Protein AF-A0A432HZE5-F1 (afdb_monomer_lite)

pLDDT: mean 76.53, std 22.08, range [29.61, 98.38]

Secondary structure (DSSP, 8-state):
-----------------------------------------TTPPPBHHHHHHHHHHHHTTTS---HHHHHHHHHHHHHH--THHHHHHHHHHHHHHHHT------PBPPHHHHHHHHHHHHHHHHTTS---HHHHHHHHHHHHHTT--HHHHHHHHHHHHHHHHHHS-TTTHHHHHHHHHHHHHHHHHHHS----

Structure (mmCIF, N/CA/C/O backbone):
data_AF-A0A432HZE5-F1
#
_entry.id   AF-A0A432HZE5-F1
#
loop_
_atom_site.group_PDB
_atom_site.id
_atom_site.type_symbol
_atom_site.label_atom_id
_atom_site.label_alt_id
_atom_site.label_comp_id
_atom_site.label_asym_id
_atom_site.label_entity_id
_atom_site.label_seq_id
_atom_site.pdbx_PDB_ins_code
_atom_site.Cartn_x
_atom_site.Cartn_y
_atom_site.Cartn_z
_atom_site.occupancy
_atom_site.B_iso_or_equiv
_atom_site.auth_seq_id
_atom_site.auth_comp_id
_atom_site.auth_asym_id
_atom_site.auth_atom_id
_atom_site.pdbx_PDB_model_num
ATOM 1 N N . MET A 1 1 ? 70.247 -26.620 -31.108 1.00 34.78 1 MET A N 1
ATOM 2 C CA . MET A 1 1 ? 70.722 -27.765 -31.918 1.00 34.78 1 MET A CA 1
ATOM 3 C C . MET A 1 1 ? 69.501 -28.670 -32.116 1.00 34.78 1 MET A C 1
ATOM 5 O O . MET A 1 1 ? 68.811 -28.868 -31.129 1.00 34.78 1 MET A O 1
ATOM 9 N N . ALA A 1 2 ? 69.186 -29.001 -33.380 1.00 44.88 2 ALA A N 1
ATOM 10 C CA . ALA A 1 2 ? 67.890 -29.346 -34.041 1.00 44.88 2 ALA A CA 1
ATOM 11 C C . ALA A 1 2 ? 67.086 -30.556 -33.472 1.00 44.88 2 ALA A C 1
ATOM 13 O O . ALA A 1 2 ? 67.594 -31.130 -32.509 1.00 44.88 2 ALA A O 1
ATOM 14 N N . PRO A 1 3 ? 65.938 -31.041 -34.049 1.00 53.19 3 PRO A N 1
ATOM 15 C CA . PRO A 1 3 ? 65.184 -30.717 -35.304 1.00 53.19 3 PRO A CA 1
ATOM 16 C C . PRO A 1 3 ? 63.624 -30.675 -35.113 1.00 53.19 3 PRO A C 1
ATOM 18 O O . PRO A 1 3 ? 63.161 -30.829 -33.994 1.00 53.19 3 PRO A O 1
ATOM 21 N N . GLY A 1 4 ? 62.715 -30.464 -36.081 1.00 40.31 4 GLY A N 1
ATOM 22 C CA . GLY A 1 4 ? 62.754 -30.341 -37.544 1.00 40.31 4 GLY A CA 1
ATOM 23 C C . GLY A 1 4 ? 61.336 -30.294 -38.166 1.00 40.31 4 GLY A C 1
ATOM 24 O O . GLY A 1 4 ? 60.356 -30.197 -37.435 1.00 40.31 4 GLY A O 1
ATOM 25 N N . GLU A 1 5 ? 61.294 -30.439 -39.504 1.00 48.88 5 GLU A N 1
ATOM 26 C CA . GLU A 1 5 ? 60.156 -30.859 -40.366 1.00 48.88 5 GLU A CA 1
ATOM 27 C C . GLU A 1 5 ? 58.999 -29.848 -40.578 1.00 48.88 5 GLU A C 1
ATOM 29 O O . GLU A 1 5 ? 58.500 -29.278 -39.623 1.00 48.88 5 GLU A O 1
ATOM 34 N N . ARG A 1 6 ? 58.441 -29.575 -41.771 1.00 51.22 6 ARG A N 1
ATOM 35 C CA . ARG A 1 6 ? 58.416 -30.217 -43.104 1.00 51.22 6 ARG A CA 1
ATOM 36 C C . ARG A 1 6 ? 57.914 -29.182 -44.140 1.00 51.22 6 ARG A C 1
ATOM 38 O O . ARG A 1 6 ? 56.907 -28.531 -43.881 1.00 51.22 6 ARG A O 1
ATOM 45 N N . ASP A 1 7 ? 58.540 -29.119 -45.315 1.00 46.06 7 ASP A N 1
ATOM 46 C CA . ASP A 1 7 ? 57.974 -28.528 -46.541 1.00 46.06 7 ASP A CA 1
ATOM 47 C C . ASP A 1 7 ? 57.005 -29.517 -47.204 1.00 46.06 7 ASP A C 1
ATOM 49 O O . ASP A 1 7 ? 57.374 -30.688 -47.341 1.00 46.06 7 ASP A O 1
ATOM 53 N N . ARG A 1 8 ? 55.819 -29.060 -47.650 1.00 50.59 8 ARG A N 1
ATOM 54 C CA . ARG A 1 8 ? 55.013 -29.685 -48.726 1.00 50.59 8 ARG A CA 1
ATOM 55 C C . ARG A 1 8 ? 54.116 -28.667 -49.447 1.00 50.59 8 ARG A C 1
ATOM 57 O O . ARG A 1 8 ? 53.140 -28.187 -48.886 1.00 50.59 8 ARG A O 1
ATOM 64 N N . ASP A 1 9 ? 54.516 -28.387 -50.682 1.00 41.78 9 ASP A N 1
ATOM 65 C CA . ASP A 1 9 ? 53.751 -28.411 -51.935 1.00 41.78 9 ASP A CA 1
ATOM 66 C C . ASP A 1 9 ? 52.315 -27.861 -52.051 1.00 41.78 9 ASP A C 1
ATOM 68 O O . ASP A 1 9 ? 51.352 -28.402 -51.517 1.00 41.78 9 ASP A O 1
ATOM 72 N N . SER A 1 10 ? 52.238 -26.904 -52.985 1.00 44.91 10 SER A N 1
ATOM 73 C CA . SER A 1 10 ? 51.433 -26.918 -54.218 1.00 44.91 10 SER A CA 1
ATOM 74 C C . SER A 1 10 ? 49.916 -26.744 -54.125 1.00 44.91 10 SER A C 1
ATOM 76 O O . SER A 1 10 ? 49.151 -27.676 -53.894 1.00 44.91 10 SER A O 1
ATOM 78 N N . CYS A 1 11 ? 49.499 -25.532 -54.492 1.00 39.22 11 CYS A N 1
ATOM 79 C CA . CYS A 1 11 ? 48.200 -25.218 -55.074 1.00 39.22 11 CYS A CA 1
ATOM 80 C C . CYS A 1 11 ? 48.029 -25.948 -56.417 1.00 39.22 11 CYS A C 1
ATOM 82 O O . CYS A 1 11 ? 48.941 -25.864 -57.237 1.00 39.22 11 CYS A O 1
ATOM 84 N N . ASP A 1 12 ? 46.872 -26.568 -56.669 1.00 38.66 12 ASP A N 1
ATOM 85 C CA . ASP A 1 12 ? 46.088 -26.292 -57.881 1.00 38.66 12 ASP A CA 1
ATOM 86 C C . ASP A 1 12 ? 44.643 -26.834 -57.796 1.00 38.66 12 ASP A C 1
ATOM 88 O O . ASP A 1 12 ? 44.397 -27.902 -57.241 1.00 38.66 12 ASP A O 1
ATOM 92 N N . SER A 1 13 ? 43.752 -26.029 -58.382 1.00 44.84 13 SER A N 1
ATOM 93 C CA . SER A 1 13 ? 42.455 -26.290 -59.029 1.00 44.84 13 SER A CA 1
ATOM 94 C C . SER A 1 13 ? 41.329 -27.096 -58.352 1.00 44.84 13 SER A C 1
ATOM 96 O O . SER A 1 13 ? 41.376 -28.317 -58.244 1.00 44.84 13 SER A O 1
ATOM 98 N N . ALA A 1 14 ? 40.207 -26.401 -58.095 1.00 36.81 14 ALA A N 1
ATOM 99 C CA . ALA A 1 14 ? 38.90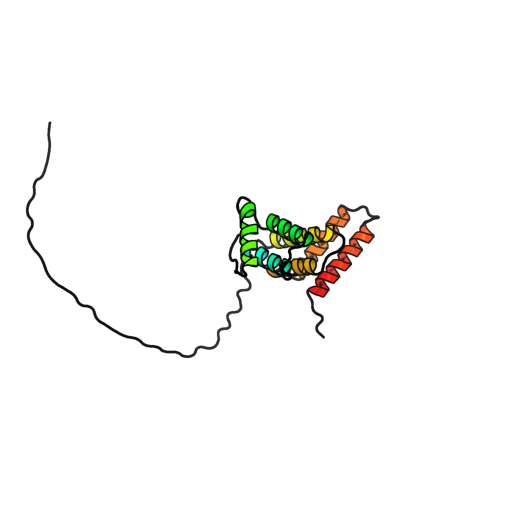4 -26.684 -58.727 1.00 36.81 14 ALA A CA 1
ATOM 100 C C . ALA A 1 14 ? 37.853 -25.591 -58.393 1.00 36.81 14 ALA A C 1
ATOM 102 O O . ALA A 1 14 ? 37.431 -25.462 -57.249 1.00 36.81 14 ALA A O 1
ATOM 103 N N . ASP A 1 15 ? 37.426 -24.846 -59.415 1.00 41.59 15 ASP A N 1
ATOM 104 C CA . ASP A 1 15 ? 36.071 -24.272 -59.586 1.00 41.59 15 ASP A CA 1
ATOM 105 C C . ASP A 1 15 ? 35.318 -25.199 -60.578 1.00 41.59 15 ASP A C 1
ATOM 107 O O . ASP A 1 15 ? 36.006 -26.008 -61.219 1.00 41.59 15 ASP A O 1
ATOM 111 N N . PRO A 1 16 ? 33.993 -25.100 -60.847 1.00 51.06 16 PRO A N 1
ATOM 112 C CA . PRO A 1 16 ? 32.959 -24.168 -60.358 1.00 51.06 16 PRO A CA 1
ATOM 113 C C . PRO A 1 16 ? 31.664 -24.903 -59.896 1.00 51.06 16 PRO A C 1
ATOM 115 O O . PRO A 1 16 ? 31.538 -26.106 -60.084 1.00 51.06 16 PRO A O 1
ATOM 118 N N . ASP A 1 17 ? 30.674 -24.215 -59.316 1.00 40.91 17 ASP A N 1
ATOM 119 C CA . ASP A 1 17 ? 29.376 -24.009 -59.993 1.00 40.91 17 ASP A CA 1
ATOM 120 C C . ASP A 1 17 ? 28.413 -23.147 -59.170 1.00 40.91 17 ASP A C 1
ATOM 122 O O . ASP A 1 17 ? 28.370 -23.175 -57.939 1.00 40.91 17 ASP A O 1
ATOM 126 N N . ALA A 1 18 ? 27.664 -22.342 -59.907 1.00 41.62 18 ALA A N 1
ATOM 127 C CA . ALA A 1 18 ? 26.839 -21.251 -59.440 1.00 41.62 18 ALA A CA 1
ATOM 128 C C . ALA A 1 18 ? 25.365 -21.666 -59.284 1.00 41.62 18 ALA A C 1
ATOM 130 O O . ALA A 1 18 ? 24.829 -22.390 -60.110 1.00 41.62 18 ALA A O 1
ATOM 131 N N . LEU A 1 19 ? 24.733 -21.086 -58.257 1.00 46.09 19 LEU A N 1
ATOM 132 C CA . LEU A 1 19 ? 23.361 -20.559 -58.223 1.00 46.09 19 LEU A CA 1
ATOM 133 C C . LEU A 1 19 ? 22.205 -21.453 -58.712 1.00 46.09 19 LEU A C 1
ATOM 135 O O . LEU A 1 19 ? 21.950 -21.540 -59.907 1.00 46.09 19 LEU A O 1
ATOM 139 N N . GLU A 1 20 ? 21.351 -21.867 -57.771 1.00 43.00 20 GLU A N 1
ATOM 140 C CA . GLU A 1 20 ? 19.900 -21.927 -58.000 1.00 43.00 20 GLU A CA 1
ATOM 141 C C . GLU A 1 20 ? 19.134 -21.409 -56.767 1.00 43.00 20 GLU A C 1
ATOM 143 O O . GLU A 1 20 ? 19.242 -21.952 -55.668 1.00 43.00 20 GLU A O 1
ATOM 148 N N . GLU A 1 21 ? 18.348 -20.346 -56.963 1.00 46.44 21 GLU A N 1
ATOM 149 C CA . GLU A 1 21 ? 17.148 -20.045 -56.169 1.00 46.44 21 GLU A CA 1
ATOM 150 C C . GLU A 1 21 ? 15.929 -20.692 -56.846 1.00 46.44 21 GLU A C 1
ATOM 152 O O . GLU A 1 21 ? 15.920 -20.836 -58.073 1.00 46.44 21 GLU A O 1
ATOM 157 N N . PRO A 1 22 ? 14.842 -20.958 -56.097 1.00 48.59 22 PRO A N 1
ATOM 158 C CA . PRO A 1 22 ? 13.544 -20.522 -56.624 1.00 48.59 22 PRO A CA 1
ATOM 159 C C . PRO A 1 22 ? 12.554 -19.949 -55.581 1.00 48.59 22 PRO A C 1
ATOM 161 O O . PRO A 1 22 ? 12.189 -20.593 -54.604 1.00 48.59 22 PRO A O 1
ATOM 164 N N . ILE A 1 23 ? 12.121 -18.710 -55.843 1.00 38.34 23 ILE A N 1
ATOM 165 C CA . ILE A 1 23 ? 10.750 -18.173 -56.047 1.00 38.34 23 ILE A CA 1
ATOM 166 C C . ILE A 1 23 ? 9.515 -18.902 -55.437 1.00 38.34 23 ILE A C 1
ATOM 168 O O . ILE A 1 23 ? 9.190 -20.016 -55.837 1.00 38.34 23 ILE A O 1
ATOM 172 N N . GLY A 1 24 ? 8.691 -18.115 -54.707 1.00 34.38 24 GLY A N 1
ATOM 173 C CA . GLY A 1 24 ? 7.207 -18.191 -54.598 1.00 34.38 24 GLY A CA 1
ATOM 174 C C . GLY A 1 24 ? 6.662 -18.981 -53.389 1.00 34.38 24 GLY A C 1
ATOM 175 O O . GLY A 1 24 ? 7.244 -19.989 -53.033 1.00 34.38 24 GLY A O 1
ATOM 176 N N . GLN A 1 25 ? 5.559 -18.650 -52.700 1.00 37.50 25 GLN A N 1
ATOM 177 C CA . GLN A 1 25 ? 4.332 -17.921 -53.055 1.00 37.50 25 GLN A CA 1
ATOM 178 C C . GLN A 1 25 ? 3.617 -17.377 -51.789 1.00 37.50 25 GLN A C 1
ATOM 180 O O . GLN A 1 25 ? 3.788 -17.898 -50.689 1.00 37.50 25 GLN A O 1
ATOM 185 N N . ASP A 1 26 ? 2.807 -16.336 -51.992 1.00 41.25 26 ASP A N 1
ATOM 186 C CA . ASP A 1 26 ? 1.792 -15.773 -51.089 1.00 41.25 26 ASP A CA 1
ATOM 187 C C . ASP A 1 26 ? 0.540 -16.667 -51.066 1.00 41.25 26 ASP A C 1
ATOM 189 O O . ASP A 1 26 ? 0.030 -16.982 -52.139 1.00 41.25 26 ASP A O 1
ATOM 193 N N . GLU A 1 27 ? 0.023 -17.024 -49.884 1.00 43.31 27 GLU A N 1
ATOM 194 C CA . GLU A 1 27 ? -1.384 -17.406 -49.706 1.00 43.31 27 GLU A CA 1
ATOM 195 C C . GLU A 1 27 ? -1.929 -16.869 -48.376 1.00 43.31 27 GLU A C 1
ATOM 197 O O . GLU A 1 27 ? -1.507 -17.219 -47.272 1.00 43.31 27 GLU A O 1
ATOM 202 N N . THR A 1 28 ? -2.923 -15.998 -48.516 1.00 38.22 28 THR A N 1
ATOM 203 C CA . THR A 1 28 ? -3.835 -15.572 -47.466 1.00 38.22 28 THR A CA 1
ATOM 204 C C . THR A 1 28 ? -4.987 -16.570 -47.383 1.00 38.22 28 THR A C 1
ATOM 206 O O . THR A 1 28 ? -5.782 -16.668 -48.311 1.00 38.22 28 THR A O 1
ATOM 209 N N . GLU A 1 29 ? -5.174 -17.225 -46.235 1.00 38.28 29 GLU A N 1
ATOM 210 C CA . GLU A 1 29 ? -6.470 -17.809 -45.880 1.00 38.28 29 GLU A CA 1
ATOM 211 C C . GLU A 1 29 ? -6.895 -17.424 -44.462 1.00 38.28 29 GLU A C 1
ATOM 213 O O . GLU A 1 29 ? -6.239 -17.670 -43.452 1.00 38.28 29 GLU A O 1
ATOM 218 N N . LYS A 1 30 ? -8.066 -16.795 -44.418 1.00 40.72 30 LYS A N 1
ATOM 219 C CA . LYS A 1 30 ? -8.817 -16.396 -43.238 1.00 40.72 30 LYS A CA 1
ATOM 220 C C . LYS A 1 30 ? -10.075 -17.254 -43.207 1.00 40.72 30 LYS A C 1
ATOM 222 O O . LYS A 1 30 ? -10.973 -16.972 -43.995 1.00 40.72 30 LYS A O 1
ATOM 227 N N . LYS A 1 31 ? -10.211 -18.190 -42.256 1.00 35.72 31 LYS A N 1
ATOM 228 C CA . LYS A 1 31 ? -11.477 -18.400 -41.518 1.00 35.72 31 LYS A CA 1
ATOM 229 C C . LYS A 1 31 ? -11.433 -19.491 -40.442 1.00 35.72 31 LYS A C 1
ATOM 231 O O . LYS A 1 31 ? -11.186 -20.653 -40.713 1.00 35.72 31 LYS A O 1
ATOM 236 N N . SER A 1 32 ? -11.989 -19.089 -39.298 1.00 34.31 32 SER A N 1
ATOM 237 C CA . SER A 1 32 ? -13.032 -19.823 -38.573 1.00 34.31 32 SER A CA 1
ATOM 238 C C . SER A 1 32 ? -12.613 -21.023 -37.720 1.00 34.31 32 SER A C 1
ATOM 240 O O . SER A 1 32 ? -12.791 -22.173 -38.101 1.00 34.31 32 SER A O 1
ATOM 242 N N . GLY A 1 33 ? -12.275 -20.726 -36.466 1.00 31.30 33 GLY A N 1
ATOM 243 C CA . GLY A 1 33 ? -12.466 -21.635 -35.340 1.00 31.30 33 GLY A CA 1
ATOM 244 C C . GLY A 1 33 ? -12.893 -20.831 -34.117 1.00 31.30 33 GLY A C 1
ATOM 245 O O . GLY A 1 33 ? -12.072 -20.200 -33.465 1.00 31.30 33 GLY A O 1
ATOM 246 N N . ARG A 1 34 ? -14.199 -20.786 -33.847 1.00 33.38 34 ARG A N 1
ATOM 247 C CA . ARG A 1 34 ? -14.761 -20.254 -32.602 1.00 33.38 34 ARG A CA 1
ATOM 248 C C . ARG A 1 34 ? -14.744 -21.378 -31.563 1.00 33.38 34 ARG A C 1
ATOM 250 O O . ARG A 1 34 ? -15.104 -22.500 -31.898 1.00 33.38 34 ARG A O 1
ATOM 257 N N . ALA A 1 35 ? -14.438 -20.993 -30.325 1.00 37.47 35 ALA A N 1
ATOM 258 C CA . ALA A 1 35 ? -14.566 -21.742 -29.074 1.00 37.47 35 ALA A CA 1
ATOM 259 C C . ALA A 1 35 ? -13.435 -22.729 -28.726 1.00 37.47 35 ALA A C 1
ATOM 261 O O . ALA A 1 35 ? -13.540 -23.932 -28.918 1.00 37.47 35 ALA A O 1
ATOM 262 N N . ALA A 1 36 ? -12.436 -22.209 -28.020 1.00 37.12 36 ALA A N 1
ATOM 263 C CA . ALA A 1 36 ? -12.226 -22.649 -26.648 1.00 37.12 36 ALA A CA 1
ATOM 264 C C . ALA A 1 36 ? -12.090 -21.375 -25.812 1.00 37.12 36 ALA A C 1
ATOM 266 O O . ALA A 1 36 ? -11.174 -20.585 -26.030 1.00 37.12 36 ALA A O 1
ATOM 267 N N . GLY A 1 37 ? -13.064 -21.114 -24.940 1.00 35.47 37 GLY A N 1
ATOM 268 C CA . GLY A 1 37 ? -12.849 -20.167 -23.859 1.00 35.47 37 GLY A CA 1
ATOM 269 C C . GLY A 1 37 ? -11.722 -20.734 -23.012 1.00 35.47 37 GLY A C 1
ATOM 270 O O . GLY A 1 37 ? -11.936 -21.716 -22.306 1.00 35.47 37 GLY A O 1
ATOM 271 N N . GLY A 1 38 ? -10.528 -20.163 -23.147 1.00 29.61 38 GLY A N 1
ATOM 272 C CA . GLY A 1 38 ? -9.544 -20.248 -22.086 1.00 29.61 38 GLY A CA 1
ATOM 273 C C . GLY A 1 38 ? -10.166 -19.532 -20.901 1.00 29.61 38 GLY A C 1
ATOM 274 O O . GLY A 1 38 ? -10.455 -18.338 -20.986 1.00 29.61 38 GLY A O 1
ATOM 275 N N . MET A 1 39 ? -10.472 -20.286 -19.849 1.00 42.75 39 MET A N 1
ATOM 276 C CA . MET A 1 39 ? -10.566 -19.704 -18.517 1.00 42.75 39 MET A CA 1
ATOM 277 C C . MET A 1 39 ? -9.312 -18.838 -18.328 1.00 42.75 39 MET A C 1
ATOM 279 O O . MET A 1 39 ? -8.234 -19.310 -18.695 1.00 42.75 39 MET A O 1
ATOM 283 N N . PRO A 1 40 ? -9.427 -17.584 -17.861 1.00 41.22 40 PRO A N 1
ATOM 284 C CA . PRO A 1 40 ? -8.242 -16.875 -17.409 1.00 41.22 40 PRO A CA 1
ATOM 285 C C . PRO A 1 40 ? -7.581 -17.762 -16.353 1.00 41.22 40 PRO A C 1
ATOM 287 O O . PRO A 1 40 ? -8.267 -18.301 -15.484 1.00 41.22 40 PRO A O 1
ATOM 290 N N . ASP A 1 41 ? -6.284 -18.002 -16.505 1.00 42.41 41 ASP A N 1
ATOM 291 C CA . ASP A 1 41 ? -5.506 -18.723 -15.513 1.00 42.41 41 ASP A CA 1
ATOM 292 C C . ASP A 1 41 ? -5.639 -17.958 -14.185 1.00 42.41 41 ASP A C 1
ATOM 294 O O . ASP A 1 41 ? -5.077 -16.877 -14.029 1.00 42.41 41 ASP A O 1
ATOM 298 N N . ASP A 1 42 ? -6.396 -18.499 -13.227 1.00 50.06 42 ASP A N 1
ATOM 299 C CA . ASP A 1 42 ? -6.550 -17.958 -11.865 1.00 50.06 42 ASP A CA 1
ATOM 300 C C . ASP A 1 42 ? -5.247 -18.093 -11.030 1.00 50.06 42 ASP A C 1
ATOM 302 O O . ASP A 1 42 ? -5.281 -18.176 -9.804 1.00 50.06 42 ASP A O 1
ATOM 306 N N . ASP A 1 43 ? -4.081 -18.126 -11.680 1.00 56.91 43 ASP A N 1
ATOM 307 C CA . ASP A 1 43 ? -2.766 -18.364 -11.074 1.00 56.91 43 ASP A CA 1
ATOM 308 C C . ASP A 1 43 ? -1.689 -17.420 -11.645 1.00 56.91 43 ASP A C 1
ATOM 310 O O . ASP A 1 43 ? -0.500 -17.746 -11.704 1.00 56.91 43 ASP A O 1
ATOM 314 N N . GLU A 1 44 ? -2.075 -16.213 -12.075 1.00 72.88 44 GLU A N 1
ATOM 315 C CA . GLU A 1 44 ? -1.081 -15.179 -12.352 1.00 72.88 44 GLU A CA 1
ATOM 316 C C . GLU A 1 44 ? -0.403 -14.761 -11.038 1.00 72.88 44 GLU A C 1
ATOM 318 O O . GLU A 1 44 ? -1.029 -14.311 -10.072 1.00 72.88 44 GLU A O 1
ATOM 323 N N . ALA A 1 45 ? 0.912 -14.971 -10.972 1.00 89.94 45 ALA A N 1
ATOM 324 C CA . ALA A 1 45 ? 1.685 -14.673 -9.782 1.00 89.94 45 ALA A CA 1
ATOM 325 C C . ALA A 1 45 ? 1.613 -13.171 -9.466 1.00 89.94 45 ALA A C 1
ATOM 327 O O . ALA A 1 45 ? 2.039 -12.335 -10.259 1.00 89.94 45 ALA A O 1
ATOM 328 N N . VAL A 1 46 ? 1.140 -12.824 -8.267 1.00 96.19 46 VAL A N 1
ATOM 329 C CA . VAL A 1 46 ? 1.157 -11.434 -7.791 1.00 96.19 46 VAL A CA 1
ATOM 330 C C . VAL A 1 46 ? 2.605 -10.977 -7.649 1.00 96.19 46 VAL A C 1
ATOM 332 O O . VAL A 1 46 ? 3.377 -11.562 -6.881 1.00 96.19 46 VAL A O 1
ATOM 335 N N . THR A 1 47 ? 2.963 -9.915 -8.367 1.00 97.69 47 THR A N 1
ATOM 336 C CA . THR A 1 47 ? 4.315 -9.351 -8.385 1.00 97.69 47 THR A CA 1
ATOM 337 C C . THR A 1 47 ? 4.349 -7.917 -7.862 1.00 97.69 47 THR A C 1
ATOM 339 O O . THR A 1 47 ? 3.362 -7.183 -7.899 1.00 97.69 47 THR A O 1
ATOM 342 N N . SER A 1 48 ? 5.498 -7.511 -7.319 1.00 97.81 48 SER A N 1
ATOM 343 C CA . SER A 1 48 ? 5.636 -6.243 -6.595 1.00 97.81 48 SER A CA 1
ATOM 344 C C . SER A 1 48 ? 5.398 -4.991 -7.439 1.00 97.81 48 SER A C 1
ATOM 346 O O . SER A 1 48 ? 4.809 -4.036 -6.931 1.00 97.81 48 SER A O 1
ATOM 348 N N . ARG A 1 49 ? 5.837 -4.962 -8.705 1.00 98.25 49 ARG A N 1
ATOM 349 C CA . ARG A 1 49 ? 5.771 -3.737 -9.519 1.00 98.25 49 ARG A CA 1
ATOM 350 C C . ARG A 1 49 ? 4.339 -3.423 -9.974 1.00 98.25 49 ARG A C 1
ATOM 352 O O . ARG A 1 49 ? 3.916 -2.297 -9.713 1.00 98.25 49 ARG A O 1
ATOM 359 N N . PRO A 1 50 ? 3.555 -4.377 -10.527 1.00 98.06 50 PRO A N 1
ATOM 360 C CA . PRO A 1 50 ? 2.148 -4.143 -10.856 1.00 98.06 50 PRO A CA 1
ATOM 361 C C . PRO A 1 50 ? 1.304 -3.735 -9.647 1.00 98.06 50 PRO A C 1
ATOM 363 O O . PRO A 1 50 ? 0.480 -2.829 -9.751 1.00 98.06 50 PRO A O 1
ATOM 366 N N . VAL A 1 51 ? 1.541 -4.342 -8.475 1.00 98.38 51 VAL A N 1
ATOM 367 C CA . VAL A 1 51 ? 0.830 -3.971 -7.238 1.00 98.38 51 VAL A CA 1
ATOM 368 C C . VAL A 1 51 ? 1.117 -2.521 -6.856 1.00 98.38 51 VAL A C 1
ATOM 370 O O . VAL A 1 51 ? 0.186 -1.762 -6.587 1.00 98.38 51 VAL A O 1
ATOM 373 N N . PHE A 1 52 ? 2.392 -2.119 -6.843 1.00 98.38 52 PHE A N 1
ATOM 374 C CA . PHE A 1 52 ? 2.759 -0.740 -6.526 1.00 98.38 52 PHE A CA 1
ATOM 375 C C . PHE A 1 52 ? 2.164 0.243 -7.540 1.00 98.38 52 PHE A C 1
ATOM 377 O O . PHE A 1 52 ? 1.548 1.232 -7.147 1.00 98.38 52 PHE A O 1
ATOM 384 N N . HIS A 1 53 ? 2.283 -0.070 -8.832 1.00 98.38 53 HIS A N 1
ATOM 385 C CA . HIS A 1 53 ? 1.737 0.728 -9.926 1.00 98.38 53 HIS A CA 1
ATOM 386 C C . HIS A 1 53 ? 0.223 0.945 -9.780 1.00 98.38 53 HIS A C 1
ATOM 388 O O . HIS A 1 53 ? -0.246 2.083 -9.821 1.00 98.38 53 HIS A O 1
ATOM 394 N N . ALA A 1 54 ? -0.547 -0.127 -9.568 1.00 97.81 54 ALA A N 1
ATOM 395 C CA . ALA A 1 54 ? -2.003 -0.061 -9.450 1.00 97.81 54 ALA A CA 1
ATOM 396 C C . ALA A 1 54 ? -2.451 0.826 -8.278 1.00 97.81 54 ALA A C 1
ATOM 398 O O . ALA A 1 54 ? -3.340 1.663 -8.429 1.00 97.81 54 ALA A O 1
ATOM 399 N N . VAL A 1 55 ? -1.805 0.685 -7.118 1.00 97.75 55 VAL A N 1
ATOM 400 C CA . VAL A 1 55 ? -2.152 1.472 -5.928 1.00 97.75 55 VAL A CA 1
ATOM 401 C C . VAL A 1 55 ? -1.777 2.945 -6.101 1.00 97.75 55 VAL A C 1
ATOM 403 O O . VAL A 1 55 ? -2.590 3.817 -5.799 1.00 97.75 55 VAL A O 1
ATOM 406 N N . VAL A 1 56 ? -0.584 3.238 -6.628 1.00 96.75 56 VAL A N 1
ATOM 407 C CA . VAL A 1 56 ? -0.139 4.621 -6.877 1.00 96.75 56 VAL A CA 1
ATOM 408 C C . VAL A 1 56 ? -0.995 5.301 -7.948 1.00 96.75 56 VAL A C 1
ATOM 410 O O . VAL A 1 56 ? -1.271 6.488 -7.829 1.00 96.75 56 VAL A O 1
ATOM 413 N N . THR A 1 57 ? -1.486 4.556 -8.943 1.00 96.56 57 THR A N 1
ATOM 414 C CA . THR A 1 57 ? -2.432 5.077 -9.946 1.00 96.56 57 THR A CA 1
ATOM 415 C C . THR A 1 57 ? -3.717 5.593 -9.295 1.00 96.56 57 THR A C 1
ATOM 417 O O . THR A 1 57 ? -4.200 6.662 -9.654 1.00 96.56 57 THR A O 1
ATOM 420 N N . VAL A 1 58 ? -4.260 4.868 -8.312 1.00 95.19 58 VAL A N 1
ATOM 421 C CA . VAL A 1 58 ? -5.466 5.302 -7.586 1.00 95.19 58 VAL A CA 1
ATOM 422 C C . VAL A 1 58 ? -5.191 6.537 -6.729 1.00 95.19 58 VAL A C 1
ATOM 424 O O . VAL A 1 58 ? -5.974 7.483 -6.770 1.00 95.19 58 VAL A O 1
ATOM 427 N N . MET A 1 59 ? -4.056 6.562 -6.027 1.00 93.88 59 MET A N 1
ATOM 428 C CA . MET A 1 59 ? -3.619 7.715 -5.223 1.00 93.88 59 MET A CA 1
ATOM 429 C C . MET A 1 59 ? -3.297 8.973 -6.045 1.00 93.88 59 MET A C 1
ATOM 431 O O . MET A 1 59 ? -3.138 10.042 -5.482 1.00 93.88 59 MET A O 1
ATOM 435 N N . LEU A 1 60 ? -3.114 8.850 -7.361 1.00 93.12 60 LEU A N 1
ATOM 436 C CA . LEU A 1 60 ? -2.829 9.972 -8.263 1.00 93.12 60 LEU A CA 1
ATOM 437 C C . LEU A 1 60 ? -4.020 10.322 -9.157 1.00 93.12 60 LEU A C 1
ATOM 439 O O . LEU A 1 60 ? -3.863 11.065 -10.125 1.00 93.12 60 LEU A O 1
ATOM 443 N N . SER A 1 61 ? -5.201 9.772 -8.877 1.00 89.88 61 SER A N 1
ATOM 444 C CA . SER A 1 61 ? -6.353 9.889 -9.774 1.00 89.88 61 SER A CA 1
ATOM 445 C C . SER A 1 61 ? -6.839 11.331 -9.982 1.00 89.88 61 SER A C 1
ATOM 447 O O . SER A 1 61 ? -7.375 11.640 -11.048 1.00 89.88 61 SER A O 1
ATOM 449 N N . ASP A 1 62 ? -6.608 12.221 -9.017 1.00 87.44 62 ASP A N 1
ATOM 450 C CA . ASP A 1 62 ? -6.913 13.654 -9.098 1.00 87.44 62 ASP A CA 1
ATOM 451 C C . ASP A 1 62 ? -5.733 14.515 -9.604 1.00 87.44 62 ASP A C 1
ATOM 453 O O . ASP A 1 62 ? -5.894 15.714 -9.846 1.00 87.44 62 ASP A O 1
ATOM 457 N N . GLY A 1 63 ? -4.569 13.898 -9.830 1.00 87.31 63 GLY A N 1
ATOM 458 C CA . GLY A 1 63 ? -3.338 14.537 -10.288 1.00 87.31 63 GLY A CA 1
ATOM 459 C C . GLY A 1 63 ? -2.435 15.098 -9.184 1.00 87.31 63 GLY A C 1
ATOM 460 O O . GLY A 1 63 ? -1.350 15.589 -9.511 1.00 87.31 63 GLY A O 1
ATOM 461 N N . GLU A 1 64 ? -2.813 15.017 -7.903 1.00 88.38 64 GLU A N 1
ATOM 462 C CA . GLU A 1 64 ? -2.027 15.549 -6.784 1.00 88.38 64 GLU A CA 1
ATOM 463 C C . GLU A 1 64 ? -1.806 14.510 -5.676 1.00 88.38 64 GLU A C 1
ATOM 465 O O . GLU A 1 64 ? -2.713 14.154 -4.944 1.00 88.38 64 GLU A O 1
ATOM 470 N N . LEU A 1 65 ? -0.551 14.098 -5.450 1.00 88.00 65 LEU A N 1
ATOM 471 C CA . LEU A 1 65 ? -0.231 13.219 -4.320 1.00 88.00 65 LEU A CA 1
ATOM 472 C C . LEU A 1 65 ? -0.182 14.009 -3.004 1.00 88.00 65 LEU A C 1
ATOM 474 O O . LEU A 1 65 ? 0.832 14.662 -2.690 1.00 88.00 65 LEU A O 1
ATOM 478 N N . THR A 1 66 ? -1.246 13.907 -2.215 1.00 90.19 66 THR A N 1
ATOM 479 C CA . THR A 1 66 ? -1.348 14.513 -0.886 1.00 90.19 66 THR A CA 1
ATOM 480 C C . THR A 1 66 ? -0.273 13.974 0.068 1.00 90.19 66 THR A C 1
ATOM 482 O O . THR A 1 66 ? 0.415 12.981 -0.186 1.00 90.19 66 THR A O 1
ATOM 485 N N . MET A 1 67 ? -0.093 14.631 1.218 1.00 89.69 67 MET A N 1
ATOM 486 C CA . MET A 1 67 ? 0.850 14.157 2.244 1.00 89.69 67 MET A CA 1
ATOM 487 C C . MET A 1 67 ? 0.478 12.771 2.791 1.00 89.69 67 MET A C 1
ATOM 489 O O . MET A 1 67 ? 1.365 11.980 3.118 1.00 89.69 67 MET A O 1
ATOM 493 N N . GLU A 1 68 ? -0.820 12.485 2.866 1.00 88.94 68 GLU A N 1
ATOM 494 C CA . GLU A 1 68 ? -1.374 11.227 3.363 1.00 88.94 68 GLU A CA 1
ATOM 495 C C . GLU A 1 68 ? -1.114 10.086 2.374 1.00 88.94 68 GLU A C 1
ATOM 497 O O . GLU A 1 68 ? -0.526 9.063 2.734 1.00 88.94 68 GLU A O 1
ATOM 502 N N . GLU A 1 69 ? -1.409 10.304 1.094 1.00 91.75 69 GLU A N 1
ATOM 503 C CA . GLU A 1 69 ? -1.128 9.332 0.033 1.00 91.75 69 GLU A CA 1
ATOM 504 C C . GLU A 1 69 ? 0.368 9.120 -0.157 1.00 91.75 69 GLU A C 1
ATOM 506 O O . GLU A 1 69 ? 0.826 7.989 -0.300 1.00 91.75 69 GLU A O 1
ATOM 511 N N . ARG A 1 70 ? 1.173 10.185 -0.060 1.00 92.31 70 ARG A N 1
ATOM 512 C CA . ARG A 1 70 ? 2.633 10.072 -0.096 1.00 92.31 70 ARG A CA 1
ATOM 513 C C . ARG A 1 70 ? 3.151 9.184 1.030 1.00 92.31 70 ARG A C 1
ATOM 515 O O . ARG A 1 70 ? 4.045 8.374 0.789 1.00 92.31 70 ARG A O 1
ATOM 522 N N . ARG A 1 71 ? 2.599 9.295 2.246 1.00 93.12 71 ARG A N 1
ATOM 523 C CA . ARG A 1 71 ? 2.951 8.394 3.356 1.00 93.12 71 ARG A CA 1
ATOM 524 C C . ARG A 1 71 ? 2.616 6.948 2.998 1.00 93.12 71 ARG A C 1
ATOM 526 O O . ARG A 1 71 ? 3.463 6.078 3.201 1.00 93.12 71 ARG A O 1
ATOM 533 N N . LEU A 1 72 ? 1.417 6.691 2.477 1.00 94.25 72 LEU A N 1
ATOM 534 C CA . LEU A 1 72 ? 1.004 5.343 2.087 1.00 94.25 72 LEU A CA 1
ATOM 535 C C . LEU A 1 72 ? 1.870 4.785 0.949 1.00 94.25 72 LEU A C 1
ATOM 537 O O . LEU A 1 72 ? 2.313 3.644 1.047 1.00 94.25 72 LEU A O 1
ATOM 541 N N . ALA A 1 73 ? 2.200 5.578 -0.069 1.00 95.44 73 ALA A N 1
ATOM 542 C CA . ALA A 1 73 ? 3.087 5.176 -1.157 1.00 95.44 73 ALA A CA 1
ATOM 543 C C . ALA A 1 73 ? 4.499 4.837 -0.648 1.00 95.44 73 ALA A C 1
ATOM 545 O O . ALA A 1 73 ? 5.032 3.776 -0.964 1.00 95.44 73 ALA A O 1
ATOM 546 N N . ILE A 1 74 ? 5.088 5.677 0.212 1.00 95.38 74 ILE A N 1
ATOM 547 C CA . ILE A 1 74 ? 6.395 5.400 0.837 1.00 95.38 74 ILE A CA 1
ATOM 548 C C . ILE A 1 74 ? 6.331 4.107 1.658 1.00 95.38 74 ILE A C 1
ATOM 550 O O . ILE A 1 74 ? 7.219 3.256 1.557 1.00 95.38 74 ILE A O 1
ATOM 554 N N . LYS A 1 75 ? 5.271 3.934 2.458 1.00 96.56 75 LYS A N 1
ATOM 555 C CA . LYS A 1 75 ? 5.079 2.726 3.260 1.00 96.56 75 LYS A CA 1
ATOM 556 C C . LYS A 1 75 ? 4.976 1.492 2.371 1.00 96.56 75 LYS A C 1
ATOM 558 O O . LYS A 1 75 ? 5.701 0.530 2.612 1.00 96.56 75 LYS A O 1
ATOM 563 N N . LEU A 1 76 ? 4.136 1.525 1.341 1.00 98.06 76 LEU A N 1
ATOM 564 C CA . LEU A 1 76 ? 3.945 0.408 0.423 1.00 98.06 76 LEU A CA 1
ATOM 565 C C . LEU A 1 76 ? 5.245 0.059 -0.307 1.00 98.06 76 LEU A C 1
ATOM 567 O O . LEU A 1 76 ? 5.610 -1.112 -0.369 1.00 98.06 76 LEU A O 1
ATOM 571 N N . GLY A 1 77 ? 5.989 1.066 -0.773 1.00 97.69 77 GLY A N 1
ATOM 572 C CA . GLY A 1 77 ? 7.294 0.876 -1.402 1.00 97.69 77 GLY A CA 1
ATOM 573 C C . GLY A 1 77 ? 8.268 0.145 -0.476 1.00 97.69 77 GLY A C 1
ATOM 574 O O . GLY A 1 77 ? 8.863 -0.853 -0.872 1.00 97.69 77 GLY A O 1
ATOM 575 N N . SER A 1 78 ? 8.337 0.550 0.797 1.00 97.12 78 SER A N 1
ATOM 576 C CA . SER A 1 78 ? 9.188 -0.111 1.803 1.00 97.12 78 SER A CA 1
ATOM 577 C C . SER A 1 78 ? 8.806 -1.562 2.123 1.00 97.12 78 SER A C 1
ATOM 579 O O . SER A 1 78 ? 9.620 -2.311 2.657 1.00 97.12 78 SER A O 1
ATOM 581 N N . LEU A 1 79 ? 7.566 -1.960 1.829 1.00 97.75 79 LEU A N 1
ATOM 582 C CA . LEU A 1 79 ? 7.071 -3.323 2.034 1.00 97.75 79 LEU A CA 1
ATOM 583 C C . LEU A 1 79 ? 7.272 -4.199 0.788 1.00 97.75 79 LEU A C 1
ATOM 585 O O . LEU A 1 79 ? 7.553 -5.396 0.892 1.00 97.75 79 LEU A O 1
ATOM 589 N N . LEU A 1 80 ? 7.142 -3.605 -0.397 1.00 97.69 80 LEU A N 1
ATOM 590 C CA . LEU A 1 80 ? 7.245 -4.304 -1.673 1.00 97.69 80 LEU A CA 1
ATOM 591 C C . LEU A 1 80 ? 8.685 -4.455 -2.166 1.00 97.69 80 LEU A C 1
ATOM 593 O O . LEU A 1 80 ? 8.985 -5.474 -2.786 1.00 97.69 80 LEU A O 1
ATOM 597 N N . PHE A 1 81 ? 9.579 -3.515 -1.870 1.00 97.56 81 PHE A N 1
ATOM 598 C CA . PHE A 1 81 ? 10.944 -3.494 -2.403 1.00 97.56 81 PHE A CA 1
ATOM 599 C C . PHE A 1 81 ? 11.991 -3.609 -1.289 1.00 97.56 81 PHE A C 1
ATOM 601 O O . PHE A 1 81 ? 11.754 -3.219 -0.145 1.00 97.56 81 PHE A O 1
ATOM 608 N N . LYS A 1 82 ? 13.145 -4.206 -1.606 1.00 92.69 82 LYS A N 1
ATOM 609 C CA . LYS A 1 82 ? 14.234 -4.500 -0.657 1.00 92.69 82 LYS A CA 1
ATOM 610 C C . LYS A 1 82 ? 15.578 -4.242 -1.343 1.00 92.69 82 LYS A C 1
ATOM 612 O O . LYS A 1 82 ? 15.687 -4.449 -2.545 1.00 92.69 82 LYS A O 1
ATOM 617 N N . GLY A 1 83 ? 16.603 -3.858 -0.581 1.00 93.94 83 GLY A N 1
ATOM 618 C CA . GLY A 1 83 ? 17.937 -3.590 -1.138 1.00 93.94 83 GLY A CA 1
ATOM 619 C C . GLY A 1 83 ? 17.915 -2.465 -2.177 1.00 93.94 83 GLY A C 1
ATOM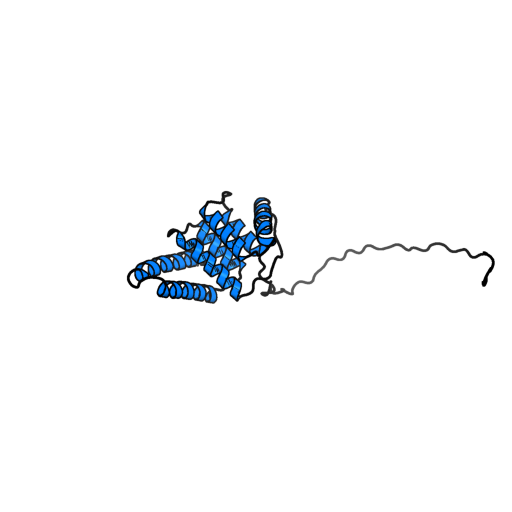 620 O O . GLY A 1 83 ? 17.161 -1.511 -2.013 1.00 93.94 83 GLY A O 1
ATOM 621 N N . ASP A 1 84 ? 18.701 -2.609 -3.244 1.00 90.38 84 ASP A N 1
ATOM 622 C CA . ASP A 1 84 ? 18.862 -1.591 -4.295 1.00 90.38 84 ASP A CA 1
ATOM 623 C C . ASP A 1 84 ? 17.544 -1.251 -5.024 1.00 90.38 84 ASP A C 1
ATOM 625 O O . ASP A 1 84 ? 17.347 -0.118 -5.478 1.00 90.38 84 ASP A O 1
ATOM 629 N N . ASP A 1 85 ? 16.602 -2.199 -5.085 1.00 92.88 85 ASP A N 1
ATOM 630 C CA . ASP A 1 85 ? 15.279 -1.976 -5.677 1.00 92.88 85 ASP A CA 1
ATOM 631 C C . ASP A 1 85 ? 14.485 -0.926 -4.888 1.00 92.88 85 ASP A C 1
ATOM 633 O O . ASP A 1 85 ? 13.726 -0.159 -5.473 1.00 92.88 85 ASP A O 1
ATOM 637 N N . LEU A 1 86 ? 14.658 -0.848 -3.561 1.00 93.38 86 LEU A N 1
ATOM 638 C CA . LEU A 1 86 ? 13.923 0.104 -2.720 1.00 93.38 86 LEU A CA 1
ATOM 639 C C . LEU A 1 86 ? 14.261 1.562 -3.058 1.00 93.38 86 LEU A C 1
ATOM 641 O O . LEU A 1 86 ? 13.391 2.429 -2.974 1.00 93.38 86 LEU A O 1
ATOM 645 N N . ASP A 1 87 ? 15.501 1.821 -3.468 1.00 90.88 87 ASP A N 1
ATOM 646 C CA . ASP A 1 87 ? 15.980 3.166 -3.786 1.00 90.88 87 ASP A CA 1
ATOM 647 C C . ASP A 1 87 ? 15.629 3.599 -5.221 1.00 90.88 87 ASP A C 1
ATOM 649 O O . ASP A 1 87 ? 15.689 4.788 -5.546 1.00 90.88 87 ASP A O 1
ATOM 653 N N . THR A 1 88 ? 15.259 2.654 -6.092 1.00 93.94 88 THR A N 1
ATOM 654 C CA . THR A 1 88 ? 15.116 2.889 -7.538 1.00 93.94 88 THR A CA 1
ATOM 655 C C . THR A 1 88 ? 13.713 2.596 -8.070 1.00 93.94 88 THR A C 1
ATOM 657 O O . THR A 1 88 ? 13.116 3.465 -8.713 1.00 93.94 88 THR A O 1
ATOM 660 N N . GLU A 1 89 ? 13.146 1.424 -7.776 1.00 96.88 89 GLU A N 1
ATOM 661 C CA . GLU A 1 89 ? 11.867 0.965 -8.333 1.00 96.88 89 GLU A CA 1
ATOM 662 C C . GLU A 1 89 ? 10.686 1.885 -7.987 1.00 96.88 89 GLU A C 1
ATOM 664 O O . GLU A 1 89 ? 9.971 2.267 -8.915 1.00 96.88 89 GLU A O 1
ATOM 669 N N . PRO A 1 90 ? 10.473 2.342 -6.731 1.00 96.56 90 PRO A N 1
ATOM 670 C CA . PRO A 1 90 ? 9.327 3.197 -6.418 1.00 96.56 90 PRO A CA 1
ATOM 671 C C . PRO A 1 90 ? 9.266 4.467 -7.270 1.00 96.56 90 PRO A C 1
ATOM 673 O O . PRO A 1 90 ? 8.191 4.865 -7.716 1.00 96.56 90 PRO A O 1
ATOM 676 N N . LYS A 1 91 ? 10.422 5.091 -7.529 1.00 95.44 91 LYS A N 1
ATOM 677 C CA . LYS A 1 91 ? 10.498 6.295 -8.358 1.00 95.44 91 LYS A CA 1
ATOM 678 C C . LYS A 1 91 ? 10.240 5.975 -9.830 1.00 95.44 91 LYS A C 1
ATOM 680 O O . LYS A 1 91 ? 9.485 6.698 -10.467 1.00 95.44 91 LYS A O 1
ATOM 685 N N . LEU A 1 92 ? 10.846 4.913 -10.362 1.00 97.06 92 LEU A N 1
ATOM 686 C CA . LEU A 1 92 ? 10.650 4.510 -11.759 1.00 97.06 92 LEU A CA 1
ATOM 687 C C . LEU A 1 92 ? 9.185 4.172 -12.049 1.00 97.06 92 LEU A C 1
ATOM 689 O O . LEU A 1 92 ? 8.648 4.578 -13.074 1.00 97.06 92 LEU A O 1
ATOM 693 N N . ILE A 1 93 ? 8.530 3.471 -11.125 1.00 97.88 93 ILE A N 1
ATOM 694 C CA . ILE A 1 93 ? 7.118 3.114 -11.259 1.00 97.88 93 ILE A CA 1
ATOM 695 C C . ILE A 1 93 ? 6.233 4.354 -11.127 1.00 97.88 93 ILE A C 1
ATOM 697 O O . ILE A 1 93 ? 5.289 4.499 -11.892 1.00 97.88 93 ILE A O 1
ATOM 701 N N . TYR A 1 94 ? 6.543 5.270 -10.206 1.00 95.50 94 TYR A N 1
ATOM 702 C CA . TYR A 1 94 ? 5.840 6.551 -10.120 1.00 95.50 94 TYR A CA 1
ATOM 703 C C . TYR A 1 94 ? 5.940 7.342 -11.434 1.00 95.50 94 TYR A C 1
ATOM 705 O O . TYR A 1 94 ? 4.929 7.825 -11.938 1.00 95.50 94 TYR A O 1
ATOM 713 N N . ASP A 1 95 ? 7.142 7.437 -12.011 1.00 96.38 95 ASP A N 1
ATOM 714 C CA . ASP A 1 95 ? 7.368 8.123 -13.287 1.00 96.38 95 ASP A CA 1
ATOM 715 C C . ASP A 1 95 ? 6.550 7.456 -14.421 1.00 96.38 95 ASP A C 1
ATOM 717 O O . ASP A 1 95 ? 5.955 8.159 -15.240 1.00 96.38 95 ASP A O 1
ATOM 721 N N . ALA A 1 96 ? 6.431 6.120 -14.421 1.00 97.56 96 ALA A N 1
ATOM 722 C CA . ALA A 1 96 ? 5.582 5.372 -15.356 1.00 97.56 96 ALA A CA 1
ATOM 723 C C . ALA A 1 96 ? 4.079 5.647 -15.158 1.00 97.56 96 ALA A C 1
ATOM 725 O O . ALA A 1 96 ? 3.372 5.875 -16.139 1.00 97.56 96 ALA A O 1
ATOM 726 N N . VAL A 1 97 ? 3.596 5.721 -13.910 1.00 96.19 97 VAL A N 1
ATOM 727 C CA . VAL A 1 97 ? 2.199 6.095 -13.608 1.00 96.19 97 VAL A CA 1
ATOM 728 C C . VAL A 1 97 ? 1.884 7.485 -14.165 1.00 96.19 97 VAL A C 1
ATOM 730 O O . VAL A 1 97 ? 0.861 7.670 -14.820 1.00 96.19 97 VAL A O 1
ATOM 733 N N . VAL A 1 98 ? 2.783 8.456 -13.970 1.00 95.06 98 VAL A N 1
ATOM 734 C CA . VAL A 1 98 ? 2.627 9.819 -14.512 1.00 95.06 98 VAL A CA 1
ATOM 735 C C . VAL A 1 98 ? 2.621 9.824 -16.046 1.00 95.06 98 VAL A C 1
ATOM 737 O O . VAL A 1 98 ? 1.900 10.615 -16.655 1.00 95.06 98 VAL A O 1
ATOM 740 N N . ALA A 1 99 ? 3.396 8.942 -16.681 1.00 95.75 99 ALA A N 1
ATOM 741 C CA . ALA A 1 99 ? 3.424 8.775 -18.133 1.00 95.75 99 ALA A CA 1
ATOM 742 C C . ALA A 1 99 ? 2.236 7.961 -18.691 1.00 95.75 99 ALA A C 1
ATOM 744 O O . ALA A 1 99 ? 2.032 7.942 -19.906 1.00 95.75 99 ALA A O 1
ATOM 745 N N . GLY A 1 100 ? 1.442 7.310 -17.833 1.00 95.25 100 GLY A N 1
ATOM 746 C CA . GLY A 1 100 ? 0.381 6.386 -18.240 1.00 95.25 100 GLY A CA 1
ATOM 747 C C . GLY A 1 100 ? 0.913 5.084 -18.849 1.00 95.25 100 GLY A C 1
ATOM 748 O O . GLY A 1 100 ? 0.242 4.476 -19.685 1.00 95.25 100 GLY A O 1
ATOM 749 N N . GLU A 1 101 ? 2.125 4.678 -18.474 1.00 97.12 101 GLU A N 1
ATOM 750 C CA . GLU A 1 101 ? 2.802 3.494 -18.999 1.00 97.12 101 GLU A CA 1
ATOM 751 C C . GLU A 1 101 ? 2.588 2.279 -18.084 1.00 97.12 101 GLU A C 1
ATOM 753 O O . GLU A 1 101 ? 2.721 2.400 -16.866 1.00 97.12 101 GLU A O 1
ATOM 758 N N . PRO A 1 102 ? 2.292 1.089 -18.638 1.00 94.69 102 PRO A N 1
ATOM 759 C CA . PRO A 1 102 ? 2.149 -0.118 -17.836 1.00 94.69 102 PRO A CA 1
ATOM 760 C C . PRO A 1 102 ? 3.499 -0.567 -17.267 1.00 94.69 102 PRO A C 1
ATOM 762 O O . PRO A 1 102 ? 4.553 -0.366 -17.876 1.00 94.69 102 PRO A O 1
ATOM 765 N N . VAL A 1 103 ? 3.459 -1.256 -16.127 1.00 96.19 103 VAL A N 1
ATOM 766 C CA . VAL A 1 103 ? 4.647 -1.838 -15.498 1.00 96.19 103 VAL A CA 1
ATOM 767 C C . VAL A 1 103 ? 4.412 -3.307 -15.193 1.00 96.19 103 VAL A C 1
ATOM 769 O O . VAL A 1 103 ? 3.445 -3.654 -14.524 1.00 96.19 103 VAL A O 1
ATOM 772 N N . GLU A 1 104 ? 5.361 -4.142 -15.613 1.00 94.62 104 GLU A N 1
ATOM 773 C CA . GLU A 1 104 ? 5.332 -5.592 -15.423 1.00 94.62 104 GLU A CA 1
ATOM 774 C C . GLU A 1 104 ? 6.514 -6.104 -14.590 1.00 94.62 104 GLU A C 1
ATOM 776 O O . GLU A 1 104 ? 7.574 -5.471 -14.487 1.00 94.62 104 GLU A O 1
ATOM 781 N N . GLY A 1 105 ? 6.350 -7.305 -14.035 1.00 94.19 105 GLY A N 1
ATOM 782 C CA . GLY A 1 105 ? 7.402 -8.050 -13.347 1.00 94.19 105 GLY A CA 1
ATOM 783 C C . GLY A 1 105 ? 7.677 -7.594 -11.912 1.00 94.19 105 GLY A C 1
ATOM 784 O O . GLY A 1 105 ? 6.810 -7.102 -11.195 1.00 94.19 105 GLY A O 1
ATOM 785 N N . GLY A 1 106 ? 8.917 -7.783 -11.465 1.00 94.88 106 GLY A N 1
ATOM 786 C CA . GLY A 1 106 ? 9.289 -7.663 -10.055 1.00 94.88 106 GLY A CA 1
ATOM 787 C C . GLY A 1 106 ? 9.256 -9.001 -9.330 1.00 94.88 106 GLY A C 1
ATOM 788 O O . GLY A 1 106 ? 9.115 -10.063 -9.939 1.00 94.88 106 GLY A O 1
ATOM 789 N N . ARG A 1 107 ? 9.418 -8.958 -8.007 1.00 95.50 107 ARG A N 1
ATOM 790 C CA . ARG A 1 107 ? 9.443 -10.178 -7.196 1.00 95.50 107 ARG A CA 1
ATOM 791 C C . ARG A 1 107 ? 8.032 -10.719 -7.007 1.00 95.50 107 ARG A C 1
ATOM 793 O O . ARG A 1 107 ? 7.095 -9.948 -6.802 1.00 95.50 107 ARG A O 1
ATOM 800 N N . VAL A 1 108 ? 7.909 -12.041 -6.998 1.00 96.75 108 VAL A N 1
ATOM 801 C CA . VAL A 1 108 ? 6.675 -12.711 -6.580 1.00 96.75 108 VAL A CA 1
ATOM 802 C C . VAL A 1 108 ? 6.449 -12.447 -5.092 1.00 96.75 108 VAL A C 1
ATOM 804 O O . VAL A 1 108 ? 7.385 -12.519 -4.291 1.00 96.75 108 VAL A O 1
ATOM 807 N N . ILE A 1 109 ? 5.210 -12.123 -4.737 1.00 97.06 109 ILE A N 1
ATOM 808 C CA . ILE A 1 109 ? 4.759 -11.956 -3.356 1.00 97.06 109 ILE A CA 1
ATOM 809 C C . ILE A 1 109 ? 3.997 -13.221 -2.978 1.00 97.06 109 ILE A C 1
ATOM 811 O O . ILE A 1 109 ? 3.006 -13.571 -3.630 1.00 97.06 109 ILE A O 1
ATOM 815 N N . ASP A 1 110 ? 4.447 -13.925 -1.945 1.00 96.38 110 ASP A N 1
ATOM 816 C CA . ASP A 1 110 ? 3.728 -15.101 -1.464 1.00 96.38 110 ASP A CA 1
ATOM 817 C C . ASP A 1 110 ? 2.446 -14.713 -0.717 1.00 96.38 110 ASP A C 1
ATOM 819 O O . ASP A 1 110 ? 2.230 -13.561 -0.340 1.00 96.38 110 ASP A O 1
ATOM 823 N N . LYS A 1 111 ? 1.563 -15.691 -0.519 1.00 95.06 111 LYS A N 1
ATOM 824 C CA . LYS A 1 111 ? 0.249 -15.468 0.083 1.00 95.06 111 LYS A CA 1
ATOM 825 C C . LYS A 1 111 ? 0.324 -14.863 1.489 1.00 95.06 111 LYS A C 1
ATOM 827 O O . LYS A 1 111 ? -0.458 -13.969 1.793 1.00 95.06 111 LYS A O 1
ATOM 832 N N . GLN A 1 112 ? 1.242 -15.327 2.334 1.00 95.81 112 GLN A N 1
ATOM 833 C CA . GLN A 1 112 ? 1.345 -14.837 3.708 1.00 95.81 112 GLN A CA 1
ATOM 834 C C . GLN A 1 112 ? 1.859 -13.395 3.727 1.00 95.81 112 GLN A C 1
ATOM 836 O O . GLN A 1 112 ? 1.329 -12.553 4.452 1.00 95.81 112 GLN A O 1
ATOM 841 N N . GLU A 1 113 ? 2.846 -13.099 2.883 1.00 97.19 113 GLU A N 1
ATOM 842 C CA . GLU A 1 113 ? 3.395 -11.756 2.742 1.00 97.19 113 GLU A CA 1
ATOM 843 C C . GLU A 1 113 ? 2.345 -10.771 2.204 1.00 97.19 113 GLU A C 1
ATOM 845 O O . GLU A 1 113 ? 2.262 -9.649 2.696 1.00 97.19 113 GLU A O 1
ATOM 850 N N . ARG A 1 114 ? 1.471 -11.181 1.271 1.00 97.56 114 ARG A N 1
ATOM 851 C CA . ARG A 1 114 ? 0.344 -10.345 0.805 1.00 97.56 114 ARG A CA 1
ATOM 852 C C . ARG A 1 114 ? -0.557 -9.900 1.961 1.00 97.56 114 ARG A C 1
ATOM 854 O O . ARG A 1 114 ? -0.861 -8.713 2.080 1.00 97.56 114 ARG A O 1
ATOM 861 N N . LEU A 1 115 ? -0.948 -10.831 2.836 1.00 96.56 115 LEU A N 1
ATOM 862 C CA . LEU A 1 115 ? -1.787 -10.525 4.002 1.00 96.56 115 LEU A CA 1
ATOM 863 C C . LEU A 1 115 ? -1.074 -9.590 4.980 1.00 96.56 115 LEU A C 1
ATOM 865 O O . LEU A 1 115 ? -1.674 -8.630 5.464 1.00 96.56 115 LEU A O 1
ATOM 869 N N . GLU A 1 116 ? 0.217 -9.818 5.225 1.00 96.88 116 GLU A N 1
ATOM 870 C CA . GLU A 1 116 ? 1.023 -8.976 6.111 1.00 96.88 116 GLU A CA 1
ATOM 871 C C . GLU A 1 116 ? 1.184 -7.547 5.568 1.00 96.88 116 GLU A C 1
ATOM 873 O O . GLU A 1 116 ? 1.067 -6.575 6.318 1.00 96.88 116 GLU A O 1
ATOM 878 N N . ILE A 1 117 ? 1.419 -7.393 4.262 1.00 97.69 117 ILE A N 1
ATOM 879 C CA . ILE A 1 117 ? 1.521 -6.076 3.624 1.00 97.69 117 ILE A CA 1
ATOM 880 C C . ILE A 1 117 ? 0.179 -5.350 3.697 1.00 97.69 117 ILE A C 1
ATOM 882 O O . ILE A 1 117 ? 0.141 -4.186 4.101 1.00 97.69 117 ILE A O 1
ATOM 886 N N . CYS A 1 118 ? -0.919 -6.033 3.363 1.00 95.81 118 CYS A N 1
ATOM 887 C CA . CYS A 1 118 ? -2.264 -5.471 3.458 1.00 95.81 118 CYS A CA 1
ATOM 888 C C . CYS A 1 118 ? -2.569 -4.998 4.884 1.00 95.81 118 CYS A C 1
ATOM 890 O O . CYS A 1 118 ? -2.955 -3.845 5.084 1.00 95.81 118 CYS A O 1
ATOM 892 N N . ARG A 1 119 ? -2.281 -5.838 5.884 1.00 94.44 119 ARG A N 1
ATOM 893 C CA . ARG A 1 119 ? -2.414 -5.502 7.302 1.00 94.44 119 ARG A CA 1
ATOM 894 C C . ARG A 1 119 ? -1.636 -4.235 7.674 1.00 94.44 119 ARG A C 1
ATOM 896 O O . ARG A 1 119 ? -2.217 -3.294 8.209 1.00 94.44 119 ARG A O 1
ATOM 903 N N . LYS A 1 120 ? -0.341 -4.177 7.349 1.00 94.81 120 LYS A N 1
ATOM 904 C CA . LYS A 1 120 ? 0.530 -3.029 7.671 1.00 94.81 120 LYS A CA 1
ATOM 905 C C . LYS A 1 120 ? 0.090 -1.737 6.983 1.00 94.81 120 LYS A C 1
ATOM 907 O O . LYS A 1 120 ? 0.272 -0.650 7.534 1.00 94.81 120 LYS A O 1
ATOM 912 N N . MET A 1 121 ? -0.458 -1.836 5.775 1.00 94.44 121 MET A N 1
ATOM 913 C CA . MET A 1 121 ? -0.999 -0.690 5.042 1.00 94.44 121 MET A CA 1
ATOM 914 C C . MET A 1 121 ? -2.277 -0.166 5.687 1.00 94.44 121 MET A C 1
ATOM 916 O O . MET A 1 121 ? -2.393 1.036 5.915 1.00 94.44 121 MET A O 1
ATOM 920 N N . ILE A 1 122 ? -3.177 -1.073 6.061 1.00 90.12 122 ILE A N 1
ATOM 921 C CA . ILE A 1 122 ? -4.387 -0.766 6.818 1.00 90.12 122 ILE A CA 1
ATOM 922 C C . ILE A 1 122 ? -4.025 -0.062 8.140 1.00 90.12 122 ILE A C 1
ATOM 924 O O . ILE A 1 122 ? -4.506 1.037 8.400 1.00 90.12 122 ILE A O 1
ATOM 928 N N . GLU A 1 123 ? -3.108 -0.627 8.933 1.00 87.62 123 GLU A N 1
ATOM 929 C CA . GLU A 1 123 ? -2.598 -0.017 10.174 1.00 87.62 123 GLU A CA 1
ATOM 930 C C . GLU A 1 123 ? -2.005 1.381 9.942 1.00 87.62 123 GLU A C 1
ATOM 932 O O . GLU A 1 123 ? -2.256 2.298 10.721 1.00 87.62 123 GLU A O 1
ATOM 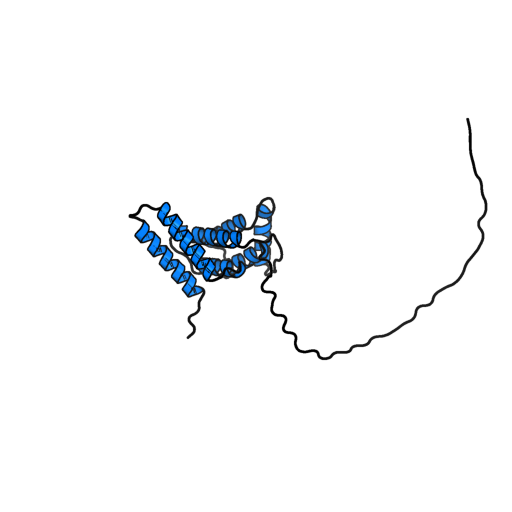937 N N . THR A 1 124 ? -1.264 1.578 8.847 1.00 89.12 124 THR A N 1
ATOM 938 C CA . THR A 1 124 ? -0.660 2.879 8.508 1.00 89.12 124 THR A CA 1
ATOM 939 C C . THR A 1 124 ? -1.706 3.930 8.143 1.00 89.12 124 THR A C 1
ATOM 941 O O . THR A 1 124 ? -1.526 5.107 8.461 1.00 89.12 124 THR A O 1
ATOM 944 N N . ALA A 1 125 ? -2.791 3.523 7.489 1.00 84.69 125 ALA A N 1
ATOM 945 C CA . ALA A 1 125 ? -3.902 4.408 7.173 1.00 84.69 125 ALA A CA 1
ATOM 946 C C . ALA A 1 125 ? -4.671 4.809 8.458 1.00 84.69 125 ALA A C 1
ATOM 948 O O . ALA A 1 125 ? -5.099 5.949 8.609 1.00 84.69 125 ALA A O 1
ATOM 949 N N . TYR A 1 126 ? -4.767 3.912 9.448 1.00 74.31 126 TYR A N 1
ATOM 950 C CA . TYR A 1 126 ? -5.494 4.152 10.704 1.00 74.31 126 TYR A CA 1
ATOM 951 C C . TYR A 1 126 ? -4.887 5.203 11.645 1.00 74.31 126 TYR A C 1
ATOM 953 O O . TYR A 1 126 ? -5.635 5.827 12.403 1.00 74.31 126 TYR A O 1
ATOM 961 N N . VAL A 1 127 ? -3.562 5.403 11.638 1.00 69.94 127 VAL A N 1
ATOM 962 C CA . VAL A 1 127 ? -2.856 6.238 12.639 1.00 69.94 127 VAL A CA 1
ATOM 963 C C . VAL A 1 127 ? -3.425 7.663 12.741 1.00 69.94 127 VAL A C 1
ATOM 965 O O . VAL A 1 127 ? -3.384 8.265 13.814 1.00 69.94 127 VAL A O 1
ATOM 968 N N . ASN A 1 128 ? -4.038 8.182 11.675 1.00 60.91 128 ASN A N 1
ATOM 969 C CA . ASN A 1 128 ? -4.536 9.555 11.628 1.00 60.91 128 ASN A CA 1
ATOM 970 C C . ASN A 1 128 ? -5.996 9.752 12.059 1.00 60.91 128 ASN A C 1
ATOM 972 O O . ASN A 1 128 ? -6.483 10.878 12.034 1.00 60.91 128 ASN A O 1
ATOM 976 N N . SER A 1 129 ? -6.694 8.708 12.529 1.00 57.06 129 SER A N 1
ATOM 977 C CA . SER A 1 129 ? -8.078 8.778 13.058 1.00 57.06 129 SER A CA 1
ATOM 978 C C . SER A 1 129 ? -9.160 9.271 12.074 1.00 57.06 129 SER A C 1
ATOM 980 O O . SER A 1 129 ? -10.346 9.231 12.403 1.00 57.06 129 SER A O 1
ATOM 982 N N . SER A 1 130 ? -8.791 9.691 10.863 1.00 66.56 130 SER A N 1
ATOM 983 C CA . SER A 1 130 ? -9.691 10.007 9.756 1.00 66.56 130 SER A CA 1
ATOM 984 C C . SER A 1 130 ? -9.111 9.446 8.465 1.00 66.56 130 SER A C 1
ATOM 986 O O . SER A 1 130 ? -8.093 9.944 8.000 1.00 66.56 130 SER A O 1
ATOM 988 N N . LEU A 1 131 ? -9.769 8.436 7.902 1.00 75.44 131 LEU A N 1
ATOM 989 C CA . LEU A 1 131 ? -9.456 7.943 6.564 1.00 75.44 131 LEU A CA 1
ATOM 990 C C . LEU A 1 131 ? -10.176 8.789 5.520 1.00 75.44 131 LEU A C 1
ATOM 992 O O . LEU A 1 131 ? -11.402 8.944 5.603 1.00 75.44 131 LEU A O 1
ATOM 996 N N . SER A 1 132 ? -9.430 9.313 4.553 1.00 83.44 132 SER A N 1
ATOM 997 C CA . SER A 1 132 ? -10.002 9.950 3.368 1.00 83.44 132 SER A CA 1
ATOM 998 C C . SER A 1 132 ? -10.627 8.914 2.420 1.00 83.44 132 SER A C 1
ATOM 1000 O O . SER A 1 132 ? -10.419 7.704 2.556 1.00 83.44 132 SER A O 1
ATOM 1002 N N . GLN A 1 133 ? -11.424 9.383 1.452 1.00 84.31 133 GLN A N 1
ATOM 1003 C CA . GLN A 1 133 ? -11.939 8.509 0.391 1.00 84.31 133 GLN A CA 1
ATOM 1004 C C . GLN A 1 133 ? -10.802 7.920 -0.451 1.00 84.31 133 GLN A C 1
ATOM 1006 O O . GLN A 1 133 ? -10.871 6.747 -0.813 1.00 84.31 133 GLN A O 1
ATOM 1011 N N . ASP A 1 134 ? -9.738 8.684 -0.684 1.00 87.50 134 ASP A N 1
ATOM 1012 C CA . ASP A 1 134 ? -8.599 8.258 -1.500 1.00 87.50 134 ASP A CA 1
ATOM 1013 C C . ASP A 1 134 ? -7.749 7.207 -0.775 1.00 87.50 134 ASP A C 1
ATOM 1015 O O . ASP A 1 134 ? -7.340 6.209 -1.370 1.00 87.50 134 ASP A O 1
ATOM 1019 N N . GLU A 1 135 ? -7.581 7.335 0.547 1.00 88.56 135 GLU A N 1
ATOM 1020 C CA . GLU A 1 135 ? -6.936 6.304 1.367 1.00 88.56 135 GLU A CA 1
ATOM 1021 C C . GLU A 1 135 ? -7.746 4.998 1.363 1.00 88.56 135 GLU A C 1
ATOM 1023 O O . GLU A 1 135 ? -7.176 3.911 1.243 1.00 88.56 135 GLU A O 1
ATOM 1028 N N . LEU A 1 136 ? -9.080 5.079 1.440 1.00 89.19 136 LEU A N 1
ATOM 1029 C CA . LEU A 1 136 ? -9.953 3.905 1.322 1.00 89.19 136 LEU A CA 1
ATOM 1030 C C . LEU A 1 136 ? -9.847 3.262 -0.066 1.00 89.19 136 LEU A C 1
ATOM 1032 O O . LEU A 1 136 ? -9.739 2.037 -0.164 1.00 89.19 136 LEU A O 1
ATOM 1036 N N . ALA A 1 137 ? -9.828 4.071 -1.127 1.00 91.69 137 ALA A N 1
ATOM 1037 C CA . ALA A 1 137 ? -9.676 3.597 -2.497 1.00 91.69 137 ALA A CA 1
ATOM 1038 C C . ALA A 1 137 ? -8.316 2.914 -2.712 1.00 91.69 137 ALA A C 1
ATOM 1040 O O . ALA A 1 137 ? -8.252 1.847 -3.324 1.00 91.69 137 ALA A O 1
ATOM 1041 N N . ALA A 1 138 ? -7.242 3.463 -2.144 1.00 93.44 138 ALA A N 1
ATOM 1042 C CA . ALA A 1 138 ? -5.916 2.862 -2.172 1.00 93.44 138 ALA A CA 1
ATOM 1043 C C . ALA A 1 138 ? -5.869 1.495 -1.469 1.00 93.44 138 ALA A C 1
ATOM 1045 O O . ALA A 1 138 ? -5.288 0.549 -2.002 1.00 93.44 138 ALA A O 1
ATOM 1046 N N . ILE A 1 139 ? -6.499 1.359 -0.296 1.00 93.06 139 ILE A N 1
ATOM 1047 C CA . ILE A 1 139 ? -6.578 0.077 0.426 1.00 93.06 139 ILE A CA 1
ATOM 1048 C C . ILE A 1 139 ? -7.432 -0.943 -0.340 1.00 93.06 139 ILE A C 1
ATOM 1050 O O . ILE A 1 139 ? -7.054 -2.113 -0.434 1.00 93.06 139 ILE A O 1
ATOM 1054 N N . ALA A 1 140 ? -8.551 -0.514 -0.928 1.00 91.44 140 ALA A N 1
ATOM 1055 C CA . ALA A 1 140 ? -9.381 -1.372 -1.770 1.00 91.44 140 ALA A CA 1
ATOM 1056 C C . ALA A 1 140 ? -8.609 -1.862 -3.008 1.00 91.44 140 ALA A C 1
ATOM 1058 O O . ALA A 1 140 ? -8.627 -3.056 -3.320 1.00 91.44 140 ALA A O 1
ATOM 1059 N N . MET A 1 141 ? -7.866 -0.965 -3.665 1.00 96.06 141 MET A N 1
ATOM 1060 C CA . MET A 1 141 ? -7.013 -1.311 -4.800 1.00 96.06 141 MET A CA 1
ATOM 1061 C C . MET A 1 141 ? -5.897 -2.272 -4.397 1.00 96.06 141 MET A C 1
ATOM 1063 O O . MET A 1 141 ? -5.667 -3.261 -5.086 1.00 96.06 141 MET A O 1
ATOM 1067 N N . LEU A 1 142 ? -5.251 -2.044 -3.251 1.00 96.94 142 LEU A N 1
ATOM 1068 C CA . LEU A 1 142 ? -4.224 -2.937 -2.719 1.00 96.94 142 LEU A CA 1
ATOM 1069 C C . LEU A 1 142 ? -4.770 -4.352 -2.505 1.00 96.94 142 LEU A C 1
ATOM 1071 O O . LEU A 1 142 ? -4.150 -5.320 -2.939 1.00 96.94 142 LEU A O 1
ATOM 1075 N N . ARG A 1 143 ? -5.941 -4.474 -1.866 1.00 95.31 143 ARG A N 1
ATOM 1076 C CA . ARG A 1 143 ? -6.608 -5.765 -1.649 1.00 95.31 143 ARG A CA 1
ATOM 1077 C C . ARG A 1 143 ? -6.845 -6.487 -2.978 1.00 95.31 143 ARG A C 1
ATOM 1079 O O . ARG A 1 143 ? -6.528 -7.671 -3.088 1.00 95.31 143 ARG A O 1
ATOM 1086 N N . SER A 1 144 ? -7.376 -5.769 -3.969 1.00 95.38 144 SER A N 1
ATOM 1087 C CA . SER A 1 144 ? -7.641 -6.313 -5.303 1.00 95.38 144 SER A CA 1
ATOM 1088 C C . SER A 1 144 ? -6.352 -6.757 -5.999 1.00 95.38 144 SER A C 1
ATOM 1090 O O . SER A 1 144 ? -6.266 -7.893 -6.455 1.00 95.38 144 SER A O 1
ATOM 1092 N N . ALA A 1 145 ? -5.331 -5.897 -6.039 1.00 96.50 145 ALA A N 1
ATOM 1093 C CA . ALA A 1 145 ? -4.054 -6.170 -6.700 1.00 96.50 145 ALA A CA 1
ATOM 1094 C C . ALA A 1 145 ? -3.274 -7.321 -6.044 1.00 96.50 145 ALA A C 1
ATOM 1096 O O . ALA A 1 145 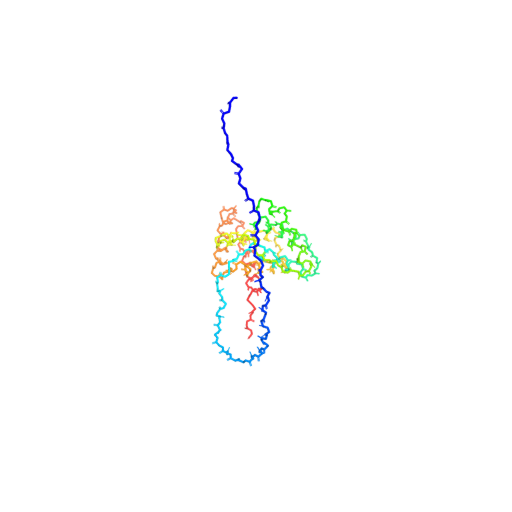? -2.486 -7.997 -6.699 1.00 96.50 145 ALA A O 1
ATOM 1097 N N . MET A 1 146 ? -3.503 -7.571 -4.752 1.00 96.56 146 MET A N 1
ATOM 1098 C CA . MET A 1 146 ? -2.922 -8.701 -4.028 1.00 96.56 146 MET A CA 1
ATOM 1099 C C . MET A 1 146 ? -3.759 -9.985 -4.098 1.00 96.56 146 MET A C 1
ATOM 1101 O O . MET A 1 146 ? -3.368 -10.987 -3.499 1.00 96.56 146 MET A O 1
ATOM 1105 N N . ALA A 1 147 ? -4.887 -9.982 -4.814 1.00 95.81 147 ALA A N 1
ATOM 1106 C CA . ALA A 1 147 ? -5.817 -11.109 -4.882 1.00 95.81 147 ALA A CA 1
ATOM 1107 C C . ALA A 1 147 ? -6.253 -11.610 -3.486 1.00 95.81 147 ALA A C 1
ATOM 1109 O O . ALA A 1 147 ? -6.342 -12.813 -3.244 1.00 95.81 147 ALA A O 1
ATOM 1110 N N . ILE A 1 148 ? -6.500 -10.679 -2.552 1.00 94.50 148 ILE A N 1
ATOM 1111 C CA . ILE A 1 148 ? -6.932 -10.997 -1.185 1.00 94.50 148 ILE A CA 1
ATOM 1112 C C . ILE A 1 148 ? -8.452 -11.176 -1.157 1.00 94.50 148 ILE A C 1
ATOM 1114 O O . ILE A 1 148 ? -9.235 -10.248 -1.406 1.00 94.50 148 ILE A O 1
ATOM 1118 N N . THR A 1 149 ? -8.869 -12.389 -0.819 1.00 93.50 149 THR A N 1
ATOM 1119 C CA . THR A 1 149 ? -10.269 -12.806 -0.745 1.00 93.50 149 THR A CA 1
ATOM 1120 C C . THR A 1 149 ? -11.004 -12.174 0.439 1.00 93.50 149 THR A C 1
ATOM 1122 O O . THR A 1 149 ? -10.413 -11.591 1.347 1.00 93.50 149 THR A O 1
ATOM 1125 N N . GLU A 1 150 ? -12.334 -12.298 0.443 1.00 88.75 150 GLU A N 1
ATOM 1126 C CA . GLU A 1 150 ? -13.157 -11.828 1.563 1.00 88.75 150 GLU A CA 1
ATOM 1127 C C . GLU A 1 150 ? -12.844 -12.575 2.869 1.00 88.75 150 GLU A C 1
ATOM 1129 O O . GLU A 1 150 ? -12.745 -11.960 3.920 1.00 88.75 150 GLU A O 1
ATOM 1134 N N . GLY A 1 151 ? -12.617 -13.891 2.824 1.00 91.31 151 GLY A N 1
ATOM 1135 C CA . GLY A 1 151 ? -12.243 -14.645 4.028 1.00 91.31 151 GLY A CA 1
ATOM 1136 C C . GLY A 1 151 ? -10.931 -14.146 4.639 1.00 91.31 151 GLY A C 1
ATOM 1137 O O . GLY A 1 151 ? -10.839 -13.930 5.842 1.00 91.31 151 GLY A O 1
ATOM 1138 N N . GLU A 1 152 ? -9.943 -13.878 3.793 1.00 93.94 152 GLU A N 1
ATOM 1139 C CA . GLU A 1 152 ? -8.612 -13.444 4.217 1.00 93.94 152 GLU A CA 1
ATOM 1140 C C . GLU A 1 152 ? -8.590 -12.024 4.787 1.00 93.94 152 GLU A C 1
ATOM 1142 O O . GLU A 1 152 ? -7.915 -11.767 5.782 1.00 93.94 152 GLU A O 1
ATOM 1147 N N . ILE A 1 153 ? -9.348 -11.085 4.208 1.00 89.06 153 ILE A N 1
ATOM 1148 C CA . ILE A 1 153 ? -9.419 -9.728 4.770 1.00 89.06 153 ILE A CA 1
ATOM 1149 C C . ILE A 1 153 ? -10.119 -9.721 6.140 1.00 89.06 153 ILE A C 1
ATOM 1151 O O . ILE A 1 153 ? -9.771 -8.921 7.012 1.00 89.06 153 ILE A O 1
ATOM 1155 N N . LEU A 1 154 ? -11.061 -10.644 6.371 1.00 88.25 154 LEU A N 1
ATOM 1156 C CA . LEU A 1 154 ? -11.702 -10.837 7.675 1.00 88.25 154 LEU A CA 1
ATOM 1157 C C . LEU A 1 154 ? -10.725 -11.398 8.718 1.00 88.25 154 LEU A C 1
ATOM 1159 O O . LEU A 1 154 ? -10.799 -11.008 9.886 1.00 88.25 154 LEU A O 1
ATOM 1163 N N . GLU A 1 155 ? -9.799 -12.267 8.309 1.00 90.81 155 GLU A N 1
ATOM 1164 C CA . GLU A 1 155 ? -8.708 -12.757 9.161 1.00 90.81 155 GLU A CA 1
ATOM 1165 C C . GLU A 1 155 ? -7.736 -11.625 9.518 1.00 90.81 155 GLU A C 1
ATOM 1167 O O . GLU A 1 155 ? -7.483 -11.393 10.700 1.00 90.81 155 GLU A O 1
ATOM 1172 N N . VAL A 1 156 ? -7.299 -10.832 8.530 1.00 90.00 156 VAL A N 1
ATOM 1173 C CA . VAL A 1 156 ? -6.464 -9.634 8.753 1.00 90.00 156 VAL A CA 1
ATOM 1174 C C . VAL A 1 156 ? -7.125 -8.675 9.745 1.00 90.00 156 VAL A C 1
ATOM 1176 O O . VAL A 1 156 ? -6.476 -8.148 10.650 1.00 90.00 156 VAL A O 1
ATOM 1179 N N . ARG A 1 157 ? -8.438 -8.468 9.618 1.00 85.69 157 ARG A N 1
ATOM 1180 C CA . ARG A 1 157 ? -9.213 -7.664 10.564 1.00 85.69 157 ARG A CA 1
ATOM 1181 C C . ARG A 1 157 ? -9.169 -8.229 11.980 1.00 85.69 157 ARG A C 1
ATOM 1183 O O . ARG A 1 157 ? -8.971 -7.471 12.928 1.00 85.69 157 ARG A O 1
ATOM 1190 N N . ALA A 1 158 ? -9.412 -9.528 12.131 1.00 85.38 158 ALA A N 1
ATOM 1191 C CA . ALA A 1 158 ? -9.398 -10.184 13.433 1.00 85.38 158 ALA A CA 1
ATOM 1192 C C . ALA A 1 158 ? -8.016 -10.078 14.097 1.00 85.38 158 ALA A C 1
ATOM 1194 O O . ALA A 1 158 ? -7.939 -9.812 15.296 1.00 85.38 158 ALA A O 1
ATOM 1195 N N . ASP A 1 159 ? -6.947 -10.204 13.310 1.00 88.75 159 ASP A N 1
ATOM 1196 C CA . ASP A 1 159 ? -5.570 -10.044 13.773 1.00 88.75 159 ASP A CA 1
ATOM 1197 C C . ASP A 1 159 ? -5.286 -8.629 14.279 1.00 88.75 159 ASP A C 1
ATOM 1199 O O . ASP A 1 159 ? -4.766 -8.472 15.380 1.00 88.75 159 ASP A O 1
ATOM 1203 N N . ILE A 1 160 ? -5.691 -7.598 13.530 1.00 85.88 160 ILE A N 1
ATOM 1204 C CA . ILE A 1 160 ? -5.546 -6.200 13.967 1.00 85.88 160 ILE A CA 1
ATOM 1205 C C . ILE A 1 160 ? -6.272 -5.973 15.301 1.00 85.88 160 ILE A C 1
ATOM 1207 O O . ILE A 1 160 ? -5.727 -5.343 16.205 1.00 85.88 160 ILE A O 1
ATOM 1211 N N . TYR A 1 161 ? -7.495 -6.494 15.453 1.00 79.69 161 TYR A N 1
ATOM 1212 C CA . TYR A 1 161 ? -8.237 -6.357 16.708 1.00 79.69 161 TYR A CA 1
ATOM 1213 C C . TYR A 1 161 ? -7.558 -7.052 17.883 1.00 79.69 161 TYR A C 1
ATOM 1215 O O . TYR A 1 161 ? -7.515 -6.475 18.968 1.00 79.69 161 TYR A O 1
ATOM 1223 N N . ARG A 1 162 ? -7.050 -8.271 17.684 1.00 84.56 162 ARG A N 1
ATOM 1224 C CA . ARG A 1 162 ? -6.363 -9.022 18.737 1.00 84.56 162 ARG A CA 1
ATOM 1225 C C . ARG A 1 162 ? -5.121 -8.277 19.211 1.00 84.56 162 ARG A C 1
ATOM 1227 O O . ARG A 1 162 ? -4.962 -8.087 20.411 1.00 84.56 162 ARG A O 1
ATOM 1234 N N . ASP A 1 163 ? -4.287 -7.813 18.290 1.00 82.19 163 ASP A N 1
ATOM 1235 C CA . ASP A 1 163 ? -3.022 -7.172 18.648 1.00 82.19 163 ASP A CA 1
ATOM 1236 C C . ASP A 1 163 ? -3.275 -5.839 19.386 1.00 82.19 163 ASP A C 1
ATOM 1238 O O . ASP A 1 163 ? -2.623 -5.527 20.381 1.00 82.19 163 ASP A O 1
ATOM 1242 N N . LEU A 1 164 ? -4.330 -5.106 19.021 1.00 71.25 164 LEU A N 1
ATOM 1243 C CA . LEU A 1 164 ? -4.764 -3.934 19.787 1.00 71.25 164 LEU A CA 1
ATOM 1244 C C . LEU A 1 164 ? -5.301 -4.278 21.176 1.00 71.25 164 LEU A C 1
ATOM 1246 O O . LEU A 1 164 ? -5.132 -3.490 22.101 1.00 71.25 164 LEU A O 1
ATOM 1250 N N . GLU A 1 165 ? -5.961 -5.422 21.338 1.00 70.19 165 GLU A N 1
ATOM 1251 C CA . GLU A 1 165 ? -6.417 -5.904 22.645 1.00 70.19 165 GLU A CA 1
ATOM 1252 C C . GLU A 1 165 ? -5.272 -6.253 23.591 1.00 70.19 165 GLU A C 1
ATOM 1254 O O . GLU A 1 165 ? -5.423 -6.103 24.804 1.00 70.19 165 GLU A O 1
ATOM 1259 N N . GLU A 1 166 ? -4.136 -6.672 23.040 1.00 74.50 166 GLU A N 1
ATOM 1260 C CA . GLU A 1 166 ? -2.914 -6.951 23.791 1.00 74.50 166 GLU A CA 1
ATOM 1261 C C . GLU A 1 166 ? -2.150 -5.666 24.152 1.00 74.50 166 GLU A C 1
ATOM 1263 O O . GLU A 1 166 ? -1.602 -5.565 25.251 1.00 74.50 166 GLU A O 1
ATOM 1268 N N . GLU A 1 167 ? -2.141 -4.669 23.262 1.00 67.31 167 GLU A N 1
ATOM 1269 C CA . GLU A 1 167 ? -1.334 -3.449 23.415 1.00 67.31 167 GLU A CA 1
ATOM 1270 C C . GLU A 1 167 ? -2.051 -2.287 24.123 1.00 67.31 167 GLU A C 1
ATOM 1272 O O . GLU A 1 167 ? -1.402 -1.417 24.712 1.00 67.31 167 GLU A O 1
ATOM 1277 N N . VAL A 1 168 ? -3.384 -2.236 24.082 1.00 63.78 168 VAL A N 1
ATOM 1278 C CA . VAL A 1 168 ? -4.159 -1.094 24.585 1.00 63.78 168 VAL A CA 1
ATOM 1279 C C . VAL A 1 168 ? -4.771 -1.403 25.949 1.00 63.78 168 VAL A C 1
ATOM 1281 O O . VAL A 1 168 ? -5.418 -2.426 26.166 1.00 63.78 168 VAL A O 1
ATOM 1284 N N . GLU A 1 169 ? -4.636 -0.460 26.888 1.00 64.81 169 GLU A N 1
ATOM 1285 C CA . GLU A 1 169 ? -5.248 -0.589 28.210 1.00 64.81 169 GLU A CA 1
ATOM 1286 C C . GLU A 1 169 ? -6.766 -0.868 28.116 1.00 64.81 169 GLU A C 1
ATOM 1288 O O . GLU A 1 169 ? -7.470 -0.200 2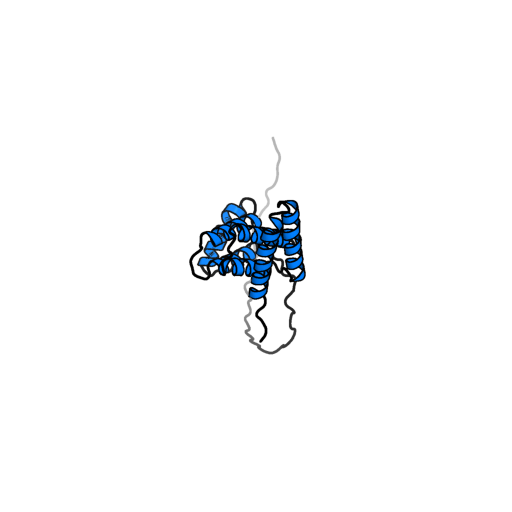7.348 1.00 64.81 169 GLU A O 1
ATOM 1293 N N . PRO A 1 170 ? -7.333 -1.745 28.972 1.00 66.06 170 PRO A N 1
ATOM 1294 C CA . PRO A 1 170 ? -8.731 -2.184 28.882 1.00 66.06 170 PRO A CA 1
ATOM 1295 C C . PRO A 1 170 ? -9.780 -1.065 28.824 1.00 66.06 170 PRO A C 1
ATOM 1297 O O . PRO A 1 170 ? -10.871 -1.244 28.284 1.00 66.06 170 PRO A O 1
ATOM 1300 N N . LYS A 1 171 ? -9.459 0.106 29.383 1.00 63.19 171 LYS A N 1
ATOM 1301 C CA . LYS A 1 171 ? -10.336 1.285 29.418 1.00 63.19 171 LYS A CA 1
ATOM 1302 C C . LYS A 1 171 ? -10.381 2.049 28.090 1.00 63.19 171 LYS A C 1
ATOM 1304 O O . LYS A 1 171 ? -11.356 2.753 27.843 1.00 63.19 171 LYS A O 1
ATOM 1309 N N . LEU A 1 172 ? -9.356 1.916 27.247 1.00 62.94 172 LEU A N 1
ATOM 1310 C CA . LEU A 1 172 ? -9.250 2.570 25.939 1.00 62.94 172 LEU A CA 1
ATOM 1311 C C . LEU A 1 172 ? -9.690 1.645 24.790 1.00 62.94 172 LEU A C 1
ATOM 1313 O O . LEU A 1 172 ? -10.136 2.136 23.750 1.00 62.94 172 LEU A O 1
ATOM 1317 N N . LEU A 1 173 ? -9.690 0.324 25.017 1.00 69.19 173 LEU A N 1
ATOM 1318 C CA . LEU A 1 173 ? -10.113 -0.692 24.042 1.00 69.19 173 LEU A CA 1
ATOM 1319 C C . LEU A 1 173 ? -11.500 -0.457 23.453 1.00 69.19 173 LEU A C 1
ATOM 1321 O O . LEU A 1 173 ? -11.713 -0.673 22.264 1.00 69.19 173 LEU A O 1
ATOM 1325 N N . GLY A 1 174 ? -12.458 -0.006 24.266 1.00 67.69 174 GLY A N 1
ATOM 1326 C CA . GLY A 1 174 ? -13.831 0.203 23.803 1.00 67.69 174 GLY A CA 1
ATOM 1327 C C . GLY A 1 174 ? -13.939 1.236 22.678 1.00 67.69 174 GLY A C 1
ATOM 1328 O O . GLY A 1 174 ? -14.722 1.043 21.749 1.00 67.69 174 GLY A O 1
ATOM 1329 N N . LYS A 1 175 ? -13.137 2.308 22.739 1.00 69.56 175 LYS A N 1
ATOM 1330 C CA . LYS A 1 175 ? -13.127 3.360 21.716 1.00 69.56 175 LYS A CA 1
ATOM 1331 C C . LYS A 1 175 ? -12.401 2.886 20.456 1.00 69.56 175 LYS A C 1
ATOM 1333 O O . LYS A 1 175 ? -12.979 2.936 19.379 1.00 69.56 175 LYS A O 1
ATOM 1338 N N . VAL A 1 176 ? -11.205 2.321 20.615 1.00 67.94 176 VAL A N 1
ATOM 1339 C CA . VAL A 1 176 ? -10.395 1.801 19.500 1.00 67.94 176 VAL A CA 1
ATOM 1340 C C . VAL A 1 176 ? -11.147 0.716 18.717 1.00 67.94 176 VAL A C 1
ATOM 1342 O O . VAL A 1 176 ? -11.215 0.765 17.491 1.00 67.94 176 VAL A O 1
ATOM 1345 N N . ARG A 1 177 ? -11.813 -0.220 19.412 1.00 68.75 177 ARG A N 1
ATOM 1346 C CA . ARG A 1 177 ? -12.644 -1.256 18.771 1.00 68.75 177 ARG A CA 1
ATOM 1347 C C . ARG A 1 177 ? -13.776 -0.662 17.930 1.00 68.75 177 ARG A C 1
ATOM 1349 O O . ARG A 1 177 ? -14.105 -1.213 16.879 1.00 68.75 177 ARG A O 1
ATOM 13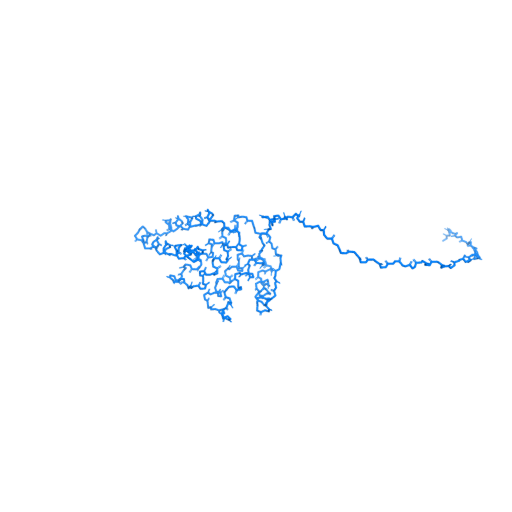56 N N . LYS A 1 178 ? -14.401 0.419 18.408 1.00 76.50 178 LYS A N 1
ATOM 1357 C CA . LYS A 1 178 ? -15.484 1.101 17.693 1.00 76.50 178 LYS A CA 1
ATOM 1358 C C . LYS A 1 178 ? -14.953 1.774 16.426 1.00 76.50 178 LYS A C 1
ATOM 1360 O O . LYS A 1 178 ? -15.506 1.523 15.360 1.00 76.50 178 LYS A O 1
ATOM 1365 N N . ASP A 1 179 ? -13.870 2.538 16.540 1.00 72.06 179 ASP A N 1
ATOM 1366 C CA . ASP A 1 179 ? -13.286 3.296 15.426 1.00 72.06 179 ASP A CA 1
ATOM 1367 C C . ASP A 1 179 ? -12.856 2.356 14.281 1.00 72.06 179 ASP A C 1
ATOM 1369 O O . ASP A 1 179 ? -13.165 2.591 13.114 1.00 72.06 179 ASP A O 1
ATOM 1373 N N . ILE A 1 180 ? -12.254 1.211 14.615 1.00 68.62 180 ILE A N 1
ATOM 1374 C CA . ILE A 1 180 ? -11.846 0.204 13.623 1.00 68.62 180 ILE A CA 1
ATOM 1375 C C . ILE A 1 180 ? -13.049 -0.487 12.989 1.00 68.62 180 ILE A C 1
ATOM 1377 O O . ILE A 1 180 ? -13.047 -0.755 11.791 1.00 68.62 180 ILE A O 1
ATOM 1381 N N . ARG A 1 181 ? -14.109 -0.756 13.763 1.00 75.69 181 ARG A N 1
ATOM 1382 C CA . ARG A 1 181 ? -15.325 -1.374 13.212 1.00 75.69 181 ARG A CA 1
ATOM 1383 C C . ARG A 1 181 ? -15.972 -0.470 12.177 1.00 75.69 181 ARG A C 1
ATOM 1385 O O . ARG A 1 181 ? -16.340 -0.947 11.111 1.00 75.69 181 ARG A O 1
ATOM 1392 N N . GLU A 1 182 ? -16.094 0.815 12.495 1.00 79.06 182 GLU A N 1
ATOM 1393 C CA . GLU A 1 182 ? -16.652 1.805 11.574 1.00 79.06 182 GLU A CA 1
ATOM 1394 C C . GLU A 1 182 ? -15.828 1.902 10.288 1.00 79.06 182 GLU A C 1
ATOM 1396 O O . GLU A 1 182 ? -16.386 2.103 9.214 1.00 79.06 182 GLU A O 1
ATOM 1401 N N . ILE A 1 183 ? -14.513 1.711 10.364 1.00 70.94 183 ILE A N 1
ATOM 1402 C CA . ILE A 1 183 ? -13.653 1.751 9.186 1.00 70.94 183 ILE A CA 1
ATOM 1403 C C . ILE A 1 183 ? -13.757 0.481 8.358 1.00 70.94 183 ILE A C 1
ATOM 1405 O O . ILE A 1 183 ? -13.931 0.592 7.152 1.00 70.94 183 ILE A O 1
ATOM 1409 N N . PHE A 1 184 ? -13.695 -0.708 8.959 1.00 71.31 184 PHE A N 1
ATOM 1410 C CA . PHE A 1 184 ? -13.908 -1.934 8.189 1.00 71.31 184 PHE A CA 1
ATOM 1411 C C . PHE A 1 184 ? -15.284 -1.941 7.530 1.00 71.31 184 PHE A C 1
ATOM 1413 O O . PHE A 1 184 ? -15.391 -2.359 6.386 1.00 71.31 184 PHE A O 1
ATOM 1420 N N . GLN A 1 185 ? -16.301 -1.389 8.196 1.00 77.75 185 GLN A N 1
ATOM 1421 C CA . GLN A 1 185 ? -17.605 -1.178 7.583 1.00 77.75 185 GLN A CA 1
ATOM 1422 C C . GLN A 1 185 ? -17.535 -0.201 6.398 1.00 77.75 185 GLN A C 1
ATOM 1424 O O . GLN A 1 185 ? -18.105 -0.490 5.356 1.00 77.75 185 GLN A O 1
ATOM 1429 N N . LYS A 1 186 ? -16.821 0.928 6.509 1.00 75.38 186 LYS A N 1
ATOM 1430 C CA . LYS A 1 186 ? -16.625 1.864 5.383 1.00 75.38 186 LYS A CA 1
ATOM 1431 C C . LYS A 1 186 ? -15.852 1.237 4.222 1.00 75.38 186 LYS A C 1
ATOM 1433 O O . LYS A 1 186 ? -16.202 1.472 3.072 1.00 75.38 186 LYS A O 1
ATOM 1438 N N . VAL A 1 187 ? -14.820 0.447 4.517 1.00 67.56 187 VAL A N 1
ATOM 1439 C CA . VAL A 1 187 ? -14.042 -0.306 3.524 1.00 67.56 187 VAL A CA 1
ATOM 1440 C C . VAL A 1 187 ? -14.950 -1.322 2.826 1.00 67.56 187 VAL A C 1
ATOM 1442 O O . VAL A 1 187 ? -14.983 -1.361 1.604 1.00 67.56 187 VAL A O 1
ATOM 1445 N N . GLU A 1 188 ? -15.745 -2.089 3.574 1.00 70.25 188 GLU A N 1
ATOM 1446 C CA . GLU A 1 188 ? -16.718 -3.040 3.019 1.00 70.25 188 GLU A CA 1
ATOM 1447 C C . GLU A 1 188 ? -17.808 -2.346 2.189 1.00 70.25 188 GLU A C 1
ATOM 1449 O O . GLU A 1 188 ? -18.111 -2.800 1.090 1.00 70.25 188 GLU A O 1
ATOM 1454 N N . GLU A 1 189 ? -18.369 -1.231 2.664 1.00 73.94 189 GLU A N 1
ATOM 1455 C CA . GLU A 1 189 ? -19.384 -0.447 1.945 1.00 73.94 189 GLU A CA 1
ATOM 1456 C C . GLU A 1 189 ? -18.843 0.170 0.651 1.00 73.94 189 GLU A C 1
ATOM 1458 O O . GLU A 1 189 ? -19.587 0.314 -0.317 1.00 73.94 189 GLU A O 1
ATOM 1463 N N . PHE A 1 190 ? -17.559 0.527 0.623 1.00 63.78 190 PHE A N 1
ATOM 1464 C CA . PHE A 1 190 ? -16.900 1.032 -0.577 1.00 63.78 190 PHE A CA 1
ATOM 1465 C C . PHE A 1 190 ? -16.568 -0.093 -1.572 1.00 63.78 190 PHE A C 1
ATOM 1467 O O . PHE A 1 190 ? -16.624 0.117 -2.781 1.00 63.78 190 PHE A O 1
ATOM 1474 N N . ILE A 1 191 ? -16.250 -1.294 -1.077 1.00 55.12 191 ILE A N 1
ATOM 1475 C CA . ILE A 1 191 ? -15.879 -2.458 -1.898 1.00 55.12 191 ILE A CA 1
ATOM 1476 C C . ILE A 1 191 ? -17.107 -3.202 -2.448 1.00 55.12 191 ILE A C 1
ATOM 1478 O O . ILE A 1 191 ? -17.047 -3.754 -3.546 1.00 55.12 191 ILE A O 1
ATOM 1482 N N . LEU A 1 192 ? -18.225 -3.224 -1.720 1.00 48.97 192 LEU A N 1
ATOM 1483 C CA . LEU A 1 192 ? -19.463 -3.889 -2.124 1.00 48.97 192 LEU A CA 1
ATOM 1484 C C . LEU A 1 192 ? -20.522 -2.842 -2.497 1.00 48.97 192 LEU A C 1
ATOM 1486 O O . LEU A 1 192 ? -21.275 -2.400 -1.621 1.00 48.97 192 LEU A O 1
ATOM 1490 N N . PRO A 1 193 ? -20.650 -2.450 -3.781 1.00 46.75 193 PRO A N 1
ATOM 1491 C CA . PRO A 1 193 ? -21.789 -1.645 -4.190 1.00 46.75 193 PRO A CA 1
ATOM 1492 C C . PRO A 1 193 ? -23.061 -2.441 -3.890 1.00 46.75 193 PRO A C 1
ATOM 1494 O O . PRO A 1 193 ? -23.204 -3.591 -4.318 1.00 46.75 193 PRO A O 1
ATOM 1497 N N . LYS A 1 194 ? -23.981 -1.845 -3.118 1.00 42.59 194 LYS A N 1
ATOM 1498 C CA . LYS A 1 194 ? -25.307 -2.432 -2.901 1.00 42.59 194 LYS A CA 1
ATOM 1499 C C . LYS A 1 194 ? -25.912 -2.714 -4.275 1.00 42.59 194 LYS A C 1
ATOM 1501 O O . LYS A 1 194 ? -26.061 -1.801 -5.080 1.00 42.59 194 LYS A O 1
ATOM 1506 N N . SER A 1 195 ? -26.207 -3.982 -4.543 1.00 44.00 195 SER A N 1
ATOM 1507 C CA . SER A 1 195 ? -27.068 -4.344 -5.662 1.00 44.00 195 SER A CA 1
ATOM 1508 C C . SER A 1 195 ? -28.459 -3.808 -5.330 1.00 44.00 195 SER A C 1
ATOM 1510 O O . SER A 1 195 ? -29.081 -4.302 -4.388 1.00 44.00 195 SER A O 1
ATOM 1512 N N . ASP A 1 196 ? -28.872 -2.750 -6.027 1.00 44.47 196 ASP A N 1
ATOM 1513 C CA . ASP A 1 196 ? -30.278 -2.334 -6.093 1.00 44.47 196 ASP A CA 1
ATOM 1514 C C . ASP A 1 196 ? -31.137 -3.423 -6.760 1.00 44.47 196 ASP A C 1
ATOM 1516 O O . ASP A 1 196 ? -30.640 -4.087 -7.705 1.00 44.47 196 ASP A O 1
#

Sequence (196 aa):
MAPGERDRDSCDSADPDALEEPIGQDETEKKSGRAAGGMPDDDEAVTSRPVFHAVVTVMLSDGELTMEERRLAIKLGSLLFKGDDLDTEPKLIYDAVVAGEPVEGGRVIDKQERLEICRKMIETAYVNSSLSQDELAAIAMLRSAMAITEGEILEVRADIYRDLEEEVEPKLLGKVRKDIREIFQKVEEFILPKSD

Radius of gyration: 30.57 Å; chains: 1; bounding box: 101×46×90 Å

Foldseek 3Di:
DDDDDDDDDDDDDDDDDDDDDDDDDDDDDDDDDDDDPDDPPPDDFQALLQLLLQLVLLCCVVPDNDPLNVQLSLLSLVLRDDDPCSVPRSVVSNVCSVVVHGDDHHDGQDPVSLLVSLLVSLVSQPPVLDHDPSSLVSSLSSCVSSVPDPVSVVVSLVVVLVVCVVVPDPVCSVVVVVSSVVVVVVSVCVNDPPDD